Protein 1HY5 (pdb70)

Solvent-accessible surface area: 11226 Å² total

InterPro domains:
  IPR003537 Type III secretion system effector protein YopE-like [PR01372] (22-35)
  IPR003537 Type III secretion system effector protein YopE-like [PR01372] (41-58)
  IPR003537 Type III secretion system effector protein YopE-like [PR01372] (85-102)
  IPR003537 Type III secretion system effector protein YopE-like [PR01372] (127-144)
  IPR003537 Type III secretion system effector protein YopE-like [PR01372] (175-193)
  IPR003537 Type III secretion system effector protein YopE-like [PR01372] (200-217)
  IPR014773 Virulence factor YopE, GAP domain [PF03545] (127-195)
  IPR014773 Virulence factor YopE, GAP domain [cd00219] (102-218)
  IPR015110 YopE, N-terminal domain [PF09020] (1-126)
  IPR037168 Virulence factor YopE, GAP domain superfamily [G3DSA:1.20.120.260] (90-219)
  IPR037168 Virulence factor YopE, GAP domain superfamily [SSF47233] (101-219)

B-factor: mean 33.25, std 18.77, range [4.69, 157.91]

Sequence (231 aa):
TSFSDSIKQLAAETLPKYQQLNSLDAELQKNHDQFATGSGPLRGSITQCQGLQFCGGELQAEASAILNTPVCGIPFSQWGTIGGAASAYVASGVDLTQAANEIKGLAQQQKLLSLTSFSDSIKQLAAETLPKYQQLNSLDAELQKNHDQFATGSGPLRGSITQCQGLQFCGGELQAEASAILNTPVCGIPFSQWGTIGGAASAYVASGVDLTQAANEIKGLAQQQKLLSLH

Structure (mmCIF, N/CA/C/O backbone):
data_1HY5
#
_entry.id   1HY5
#
_cell.length_a   62.692
_cell.length_b   71.978
_cell.length_c   62.684
_cell.angle_alpha   90.00
_cell.angle_beta   113.06
_cell.angle_gamma   90.00
#
_symmetry.space_group_name_H-M   'C 1 2 1'
#
loop_
_entity.id
_entity.type
_entity.pdbx_description
1 polymer 'YERSINIA PESTIS VIRULENCE PROTEIN YOPE'
2 water water
#
loop_
_atom_site.group_PDB
_atom_site.id
_atom_site.type_symbol
_atom_site.label_atom_id
_atom_site.label_alt_id
_atom_site.label_comp_id
_atom_site.label_asym_id
_atom_site.label_entity_id
_atom_site.label_seq_id
_atom_site.pdbx_PDB_ins_code
_atom_site.Cartn_x
_atom_site.Cartn_y
_atom_site.Cartn_z
_atom_site.occupancy
_atom_site.B_iso_or_equiv
_atom_site.auth_seq_id
_atom_site.auth_comp_id
_atom_site.auth_asym_id
_atom_site.auth_atom_id
_atom_site.pdbx_PDB_model_num
ATOM 1 N N . THR A 1 11 ? 8.205 -13.498 40.738 1.00 55.95 1100 THR A N 1
ATOM 2 C CA . THR A 1 11 ? 8.848 -13.493 39.425 1.00 69.04 1100 THR A CA 1
ATOM 3 C C . THR A 1 11 ? 9.021 -14.901 38.857 1.00 70.60 1100 THR A C 1
ATOM 4 O O . THR A 1 11 ? 9.065 -15.886 39.602 1.00 84.70 1100 THR A O 1
ATOM 8 N N . SER A 1 12 ? 9.090 -14.948 37.547 1.00 58.04 1101 SER A N 1
ATOM 9 C CA . SER A 1 12 ? 9.556 -15.894 36.584 1.00 41.09 1101 SER A CA 1
ATOM 10 C C . SER A 1 12 ? 10.659 -15.299 35.703 1.00 47.69 1101 SER A C 1
ATOM 11 O O . SER A 1 12 ? 10.709 -14.083 35.488 1.00 51.75 1101 SER A O 1
ATOM 14 N N . PHE A 1 13 ? 11.546 -16.124 35.162 1.00 45.00 1102 PHE A N 1
ATOM 15 C CA . PHE A 1 13 ? 12.578 -15.553 34.287 1.00 43.23 1102 PHE A CA 1
ATOM 16 C C . PHE A 1 13 ? 11.838 -14.961 33.082 1.00 39.80 1102 PHE A C 1
ATOM 17 O O . PHE A 1 13 ? 12.028 -13.783 32.771 1.00 37.23 1102 PHE A O 1
ATOM 25 N N . SER A 1 14 ? 11.016 -15.802 32.481 1.00 34.48 1103 SER A N 1
ATOM 26 C CA . SER A 1 14 ? 10.122 -15.482 31.389 1.00 31.52 1103 SER A CA 1
ATOM 27 C C . SER A 1 14 ? 9.415 -14.152 31.577 1.00 28.99 1103 SER A C 1
ATOM 28 O O . SER A 1 14 ? 9.350 -13.312 30.686 1.00 35.51 1103 SER A O 1
ATOM 31 N N . ASP A 1 15 ? 8.855 -13.913 32.754 1.00 31.83 1104 ASP A N 1
ATOM 32 C CA . ASP A 1 15 ? 8.125 -12.655 32.928 1.00 39.94 1104 ASP A CA 1
ATOM 33 C C . ASP A 1 15 ? 9.088 -11.497 33.098 1.00 38.69 1104 ASP A C 1
ATOM 34 O O . ASP A 1 15 ? 8.817 -10.373 32.685 1.00 67.97 1104 ASP A O 1
ATOM 39 N N . SER A 1 16 ? 10.223 -11.795 33.730 1.00 34.36 1105 SER A N 1
ATOM 40 C CA . SER A 1 16 ? 11.171 -10.700 33.938 1.00 33.52 1105 SER A CA 1
ATOM 41 C C . SER A 1 16 ? 11.604 -10.135 32.591 1.00 19.69 1105 SER A C 1
ATOM 42 O O . SER A 1 16 ? 11.724 -8.926 32.435 1.00 23.80 1105 SER A O 1
ATOM 45 N N . ILE A 1 17 ? 11.839 -11.002 31.618 1.00 22.12 1106 ILE A N 1
ATOM 46 C CA . ILE A 1 17 ? 12.302 -10.595 30.302 1.00 13.81 1106 ILE A CA 1
ATOM 47 C C . ILE A 1 17 ? 11.252 -9.684 29.665 1.00 31.11 1106 ILE A C 1
ATOM 48 O O . ILE A 1 17 ? 11.441 -8.533 29.285 1.00 27.53 1106 ILE A O 1
ATOM 53 N N . LYS A 1 18 ? 10.071 -10.288 29.566 1.00 25.26 1107 LYS A N 1
ATOM 54 C CA . LYS A 1 18 ? 8.888 -9.606 29.097 1.00 24.52 1107 LYS A CA 1
ATOM 55 C C . LYS A 1 18 ? 8.709 -8.275 29.820 1.00 32.06 1107 LYS A C 1
ATOM 56 O O . LYS A 1 18 ? 8.559 -7.209 29.211 1.00 27.53 1107 LYS A O 1
ATOM 62 N N . GLN A 1 19 ? 8.720 -8.366 31.144 1.00 24.01 1108 GLN A N 1
ATOM 63 C CA . GLN A 1 19 ? 8.477 -7.159 31.939 1.00 33.77 1108 GLN A CA 1
ATOM 64 C C . GLN A 1 19 ? 9.466 -6.069 31.597 1.00 22.12 1108 GLN A C 1
ATOM 65 O O . GLN A 1 19 ? 9.196 -4.868 31.576 1.00 19.93 1108 GLN A O 1
ATOM 71 N N . LEU A 1 20 ? 10.705 -6.509 31.321 1.00 15.05 1109 LEU A N 1
ATOM 72 C CA . LEU A 1 20 ? 11.693 -5.431 31.121 1.00 22.32 1109 LEU A CA 1
ATOM 73 C C . LEU A 1 20 ? 11.602 -4.874 29.705 1.00 31.12 1109 LEU A C 1
ATOM 74 O O . LEU A 1 20 ? 11.919 -3.709 29.428 1.00 19.47 1109 LEU A O 1
ATOM 79 N N . ALA A 1 21 ? 11.155 -5.682 28.732 1.00 11.38 1110 ALA A N 1
ATOM 80 C CA . ALA A 1 21 ? 10.953 -5.129 27.391 1.00 16.61 1110 ALA A CA 1
ATOM 81 C C . ALA A 1 21 ? 9.810 -4.131 27.375 1.00 13.95 1110 ALA A C 1
ATOM 82 O O . ALA A 1 21 ? 9.747 -3.098 26.722 1.00 22.38 1110 ALA A O 1
ATOM 84 N N . ALA A 1 22 ? 8.796 -4.458 28.175 1.00 13.28 1111 ALA A N 1
ATOM 85 C CA . ALA A 1 22 ? 7.663 -3.557 28.299 1.00 19.23 1111 ALA A CA 1
ATOM 86 C C . ALA A 1 22 ? 8.033 -2.252 28.968 1.00 21.04 1111 ALA A C 1
ATOM 87 O O . ALA A 1 22 ? 7.475 -1.187 28.678 1.00 31.46 1111 ALA A O 1
ATOM 89 N N . GLU A 1 23 ? 8.994 -2.267 29.899 1.00 24.65 1112 GLU A N 1
ATOM 90 C CA . GLU A 1 23 ? 9.356 -0.939 30.418 1.00 26.56 1112 GLU A CA 1
ATOM 91 C C . GLU A 1 23 ? 10.384 -0.226 29.549 1.00 32.08 1112 GLU A C 1
ATOM 92 O O . GLU A 1 23 ? 10.589 0.975 29.776 1.00 43.53 1112 GLU A O 1
ATOM 98 N N . THR A 1 24 ? 11.048 -0.884 28.596 1.00 26.66 1113 THR A N 1
ATOM 99 C CA . THR A 1 24 ? 12.098 -0.199 27.849 1.00 28.48 1113 THR A CA 1
ATOM 100 C C . THR A 1 24 ? 11.700 0.066 26.405 1.00 24.79 1113 THR A C 1
ATOM 101 O O . THR A 1 24 ? 12.088 1.067 25.808 1.00 24.12 1113 THR A O 1
ATOM 105 N N . LEU A 1 25 ? 10.935 -0.868 25.839 1.00 19.42 1114 LEU A N 1
ATOM 106 C CA . LEU A 1 25 ? 10.612 -0.652 24.425 1.00 26.42 1114 LEU A CA 1
ATOM 107 C C . LEU A 1 25 ? 9.835 0.639 24.189 1.00 30.77 1114 LEU A C 1
ATOM 108 O O . LEU A 1 25 ? 10.234 1.305 23.211 1.00 17.27 1114 LEU A O 1
ATOM 113 N N . PRO A 1 26 ? 8.826 1.049 24.955 1.00 29.20 1115 PRO A N 1
ATOM 114 C CA . PRO A 1 26 ? 8.121 2.301 24.644 1.00 18.91 1115 PRO A CA 1
ATOM 115 C C . PRO A 1 26 ? 9.065 3.486 24.504 1.00 22.99 1115 PRO A C 1
ATOM 116 O O . PRO A 1 26 ? 8.890 4.381 23.675 1.00 27.07 1115 PRO A O 1
ATOM 120 N N . LYS A 1 27 ? 10.116 3.510 25.325 1.00 30.02 1116 LYS A N 1
ATOM 121 C CA . LYS A 1 27 ? 11.053 4.637 25.277 1.00 30.01 1116 LYS A CA 1
ATOM 122 C C . LYS A 1 27 ? 11.879 4.635 24.002 1.00 26.06 1116 LYS A C 1
ATOM 123 O O . LYS A 1 27 ? 12.059 5.661 23.344 1.00 22.41 1116 LYS A O 1
ATOM 129 N N . TYR A 1 28 ? 12.408 3.472 23.606 1.00 28.39 1117 TYR A N 1
ATOM 130 C CA . TYR A 1 28 ? 13.154 3.438 22.342 1.00 34.15 1117 TYR A CA 1
ATOM 131 C C . TYR A 1 28 ? 12.266 3.829 21.165 1.00 28.70 1117 TYR A C 1
ATOM 132 O O . TYR A 1 28 ? 12.619 4.559 20.250 1.00 29.05 1117 TYR A O 1
ATOM 149 N N . GLN A 1 30 ? 9.473 5.679 21.051 1.00 24.47 1119 GLN A N 1
ATOM 150 C CA . GLN A 1 30 ? 9.258 7.125 20.935 1.00 36.70 1119 GLN A CA 1
ATOM 151 C C . G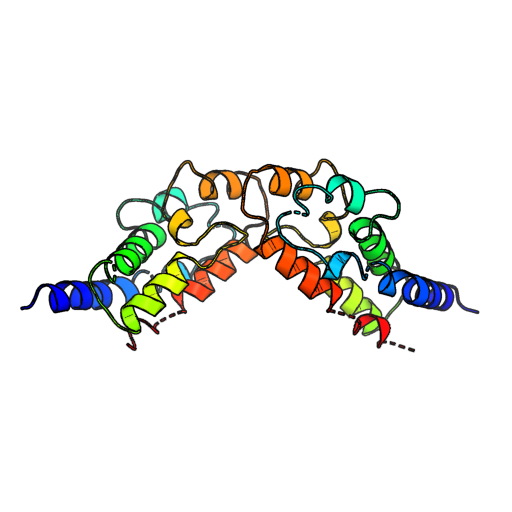LN A 1 30 ? 10.506 7.786 20.365 1.00 39.60 1119 GLN A C 1
ATOM 152 O O . GLN A 1 30 ? 10.433 8.676 19.519 1.00 46.98 1119 GLN A O 1
ATOM 158 N N . GLN A 1 31 ? 11.669 7.285 20.803 1.00 31.56 1120 GLN A N 1
ATOM 159 C CA . GLN A 1 31 ? 12.883 7.913 20.288 1.00 32.28 1120 GLN A CA 1
ATOM 160 C C . GLN A 1 31 ? 13.066 7.692 18.794 1.00 39.90 1120 GLN A C 1
ATOM 161 O O . GLN A 1 31 ? 13.315 8.619 18.016 1.00 41.06 1120 GLN A O 1
ATOM 167 N N . LEU A 1 32 ? 12.965 6.423 18.393 1.00 35.19 1121 LEU A N 1
ATOM 168 C CA . LEU A 1 32 ? 13.174 6.107 16.978 1.00 26.02 1121 LEU A CA 1
ATOM 169 C C . LEU A 1 32 ? 12.205 6.893 16.114 1.00 31.94 1121 LEU A C 1
ATOM 170 O O . LEU A 1 32 ? 12.548 7.408 15.056 1.00 31.23 1121 LEU A O 1
ATOM 175 N N . ASN A 1 33 ? 10.984 7.015 16.623 1.00 33.98 1122 ASN A N 1
ATOM 176 C CA . ASN A 1 33 ? 9.909 7.741 15.988 1.00 30.45 1122 ASN A CA 1
ATOM 177 C C . ASN A 1 33 ? 10.233 9.211 15.765 1.00 38.38 1122 ASN A C 1
ATOM 178 O O . ASN A 1 33 ? 9.484 9.907 15.079 1.00 44.46 1122 ASN A O 1
ATOM 183 N N . SER A 1 34 ? 11.327 9.742 16.302 1.00 30.73 1123 SER A N 1
ATOM 184 C CA . SER A 1 34 ? 11.728 11.091 15.923 1.00 36.08 1123 SER A CA 1
ATOM 185 C C . SER A 1 34 ? 12.689 11.072 14.740 1.00 39.17 1123 SER A C 1
ATOM 186 O O . SER A 1 34 ? 13.029 12.108 14.165 1.00 36.04 1123 SER A O 1
ATOM 189 N N . LEU A 1 35 ? 13.151 9.876 14.384 1.00 25.06 1124 LEU A N 1
ATOM 190 C CA . LEU A 1 35 ? 14.231 9.727 13.429 1.00 26.81 1124 LEU A CA 1
ATOM 191 C C . LEU A 1 35 ? 14.070 10.436 12.102 1.00 31.20 1124 LEU A C 1
ATOM 192 O O . LEU A 1 35 ? 12.995 10.446 11.513 1.00 40.67 1124 LEU A O 1
ATOM 197 N N . ASP A 1 36 ? 15.142 11.024 11.560 1.00 31.09 1125 ASP A N 1
ATOM 198 C CA . ASP A 1 36 ? 15.084 11.407 10.149 1.00 24.13 1125 ASP A CA 1
ATOM 199 C C . ASP A 1 36 ? 16.475 11.160 9.556 1.00 31.63 1125 ASP A C 1
ATOM 200 O O . ASP A 1 36 ? 17.370 10.834 10.334 1.00 34.19 1125 ASP A O 1
ATOM 205 N N . ALA A 1 37 ? 16.543 11.346 8.250 1.00 31.82 1126 ALA A N 1
ATOM 206 C CA . ALA A 1 37 ? 17.753 11.156 7.463 1.00 30.36 1126 ALA A CA 1
ATOM 207 C C . ALA A 1 37 ? 18.980 11.755 8.135 1.00 38.22 1126 ALA A C 1
ATOM 208 O O . ALA A 1 37 ? 20.041 11.142 8.279 1.00 45.15 1126 ALA A O 1
ATOM 210 N N . GLU A 1 38 ? 18.816 13.005 8.571 1.00 38.70 1127 GLU A N 1
ATOM 211 C CA . GLU A 1 38 ? 19.932 13.717 9.189 1.00 41.14 1127 GLU A CA 1
ATOM 212 C C . GLU A 1 38 ? 20.228 13.133 10.571 1.00 44.68 1127 GLU A C 1
ATOM 213 O O . GLU A 1 38 ? 21.413 12.887 10.844 1.00 38.86 1127 GLU A O 1
ATOM 227 N N . LEU A 1 40 ? 19.778 10.202 11.527 1.00 29.65 1129 LEU A N 1
ATOM 228 C CA . LEU A 1 40 ? 20.417 8.910 11.341 1.00 30.19 1129 LEU A CA 1
ATOM 229 C C . LEU A 1 40 ? 21.914 9.092 11.098 1.00 42.16 1129 LEU A C 1
ATOM 230 O O . LEU A 1 40 ? 22.727 8.401 11.705 1.00 44.23 1129 LEU A O 1
ATOM 235 N N . GLN A 1 41 ? 22.208 10.021 10.188 1.00 51.29 1130 GLN A N 1
ATOM 236 C CA . GLN A 1 41 ? 23.599 10.166 9.755 1.00 57.64 1130 GLN A CA 1
ATOM 237 C C . GLN A 1 41 ? 24.427 10.607 10.959 1.00 61.02 1130 GLN A C 1
ATOM 238 O O . GLN A 1 41 ? 25.600 10.267 11.086 1.00 63.36 1130 GLN A O 1
ATOM 244 N N . LYS A 1 42 ? 23.739 11.356 11.817 1.00 60.81 1131 LYS A N 1
ATOM 245 C CA . LYS A 1 42 ? 24.362 11.967 12.973 1.00 68.63 1131 LYS A CA 1
ATOM 246 C C . LYS A 1 42 ? 24.551 10.987 14.122 1.00 61.68 1131 LYS A C 1
ATOM 247 O O . LYS A 1 42 ? 25.693 10.769 14.529 1.00 61.92 1131 LYS A O 1
ATOM 253 N N . ASN A 1 43 ? 23.455 10.440 14.630 1.00 48.91 1132 ASN A N 1
ATOM 254 C CA . ASN A 1 43 ? 23.473 9.745 15.918 1.00 29.48 1132 ASN A CA 1
ATOM 255 C C . ASN A 1 43 ? 23.629 8.251 15.797 1.00 26.85 1132 ASN A C 1
ATOM 256 O O . ASN A 1 43 ? 23.334 7.485 16.714 1.00 48.05 1132 ASN A O 1
ATOM 261 N N . HIS A 1 44 ? 24.103 7.788 14.639 1.00 39.82 1133 HIS A N 1
ATOM 262 C CA . HIS A 1 44 ? 24.185 6.357 14.435 1.00 39.41 1133 HIS A CA 1
ATOM 263 C C . HIS A 1 44 ? 25.013 5.614 15.484 1.00 34.04 1133 HIS A C 1
ATOM 264 O O . HIS A 1 44 ? 24.522 4.617 16.013 1.00 30.49 1133 HIS A O 1
ATOM 271 N N . ASP A 1 45 ? 26.219 6.075 15.753 1.00 37.73 1134 ASP A N 1
ATOM 272 C CA . ASP A 1 45 ? 27.123 5.461 16.724 1.00 36.62 1134 ASP A CA 1
ATOM 273 C C . ASP A 1 45 ? 26.530 5.448 18.132 1.00 28.26 1134 ASP A C 1
ATOM 274 O O . ASP A 1 45 ? 26.526 4.451 18.843 1.00 36.86 1134 ASP A O 1
ATOM 279 N N . GLN A 1 46 ? 26.029 6.609 18.514 1.00 31.14 1135 GLN A N 1
ATOM 280 C CA . GLN A 1 46 ? 25.271 6.900 19.705 1.00 33.01 1135 GLN A CA 1
ATOM 281 C C . GLN A 1 46 ? 24.104 5.914 19.784 1.00 23.32 1135 GLN A C 1
ATOM 282 O O . GLN A 1 46 ? 23.950 5.239 20.790 1.00 31.51 1135 GLN A O 1
ATOM 288 N N . PHE A 1 47 ? 23.333 5.886 18.703 1.00 27.61 1136 PHE A N 1
ATOM 289 C CA . PHE A 1 47 ? 22.170 5.013 18.629 1.00 29.68 1136 PHE A CA 1
ATOM 290 C C . PHE A 1 47 ? 22.531 3.540 18.666 1.00 26.71 1136 PHE A C 1
ATOM 291 O O . PHE A 1 47 ? 21.797 2.719 19.221 1.00 27.15 1136 PHE A O 1
ATOM 299 N N . ALA A 1 48 ? 23.666 3.184 18.061 1.00 20.24 1137 ALA A N 1
ATOM 300 C CA . ALA A 1 48 ? 24.050 1.779 18.033 1.00 16.82 1137 ALA A CA 1
ATOM 301 C C . ALA A 1 48 ? 24.998 1.443 19.181 1.00 30.67 1137 ALA A C 1
ATOM 302 O O . ALA A 1 48 ? 25.807 0.532 19.025 1.00 38.71 1137 ALA A O 1
ATOM 304 N N . THR A 1 49 ? 24.885 2.152 20.289 1.00 34.30 1138 THR A N 1
ATOM 305 C CA . THR A 1 49 ? 25.797 2.137 21.410 1.00 37.09 1138 THR A CA 1
ATOM 306 C C . THR A 1 49 ? 25.103 2.091 22.764 1.00 33.47 1138 THR A C 1
ATOM 307 O O . THR A 1 49 ? 24.169 2.862 22.973 1.00 35.78 1138 THR A O 1
ATOM 311 N N . GLY A 1 50 ? 25.583 1.231 23.651 1.00 30.24 1139 GLY A N 1
ATOM 312 C CA . GLY A 1 50 ? 25.103 1.162 25.010 1.00 31.12 1139 GLY A CA 1
ATOM 313 C C . GLY A 1 50 ? 23.611 1.092 25.135 1.00 46.63 1139 GLY A C 1
ATOM 314 O O . GLY A 1 50 ? 22.931 0.092 24.884 1.00 38.07 1139 GLY A O 1
ATOM 315 N N . SER A 1 51 ? 22.943 2.187 25.549 1.00 51.18 1140 SER A N 1
ATOM 316 C CA . SER A 1 51 ? 21.491 1.919 25.547 1.00 46.87 1140 SER A CA 1
ATOM 317 C C . SER A 1 51 ? 20.760 2.828 24.579 1.00 47.88 1140 SER A C 1
ATOM 318 O O . SER A 1 51 ? 19.612 3.230 24.781 1.00 38.13 1140 SER A O 1
ATOM 321 N N . GLY A 1 52 ? 21.423 3.160 23.471 1.00 50.11 1141 GLY A N 1
ATOM 322 C CA . GLY A 1 52 ? 20.768 3.937 22.419 1.00 46.11 1141 GLY A CA 1
ATOM 323 C C . GLY A 1 52 ? 19.599 3.171 21.828 1.00 33.90 1141 GLY A C 1
ATOM 324 O O . GLY A 1 52 ? 19.515 1.947 21.872 1.00 36.42 1141 GLY A O 1
ATOM 325 N N . PRO A 1 53 ? 18.651 3.893 21.259 1.00 26.83 1142 PRO A N 1
ATOM 326 C CA . PRO A 1 53 ? 17.375 3.274 20.907 1.00 26.72 1142 PRO A CA 1
ATOM 327 C C . PRO A 1 53 ? 17.550 2.160 19.892 1.00 23.98 1142 PRO A C 1
ATOM 328 O O . PRO A 1 53 ? 16.766 1.221 19.789 1.00 33.16 1142 PRO A O 1
ATOM 332 N N . LEU A 1 54 ? 18.603 2.222 19.075 1.00 20.35 1143 LEU A N 1
ATOM 333 C CA . LEU A 1 54 ? 18.711 1.144 18.085 1.00 13.52 1143 LEU A CA 1
ATOM 334 C C . LEU A 1 54 ? 19.214 -0.123 18.768 1.00 21.01 1143 LEU A C 1
ATOM 335 O O . LEU A 1 54 ? 18.581 -1.171 18.669 1.00 25.42 1143 LEU A O 1
ATOM 340 N N . ARG A 1 55 ? 20.337 0.028 19.462 1.00 21.99 1144 ARG A N 1
ATOM 341 C CA . ARG A 1 55 ? 21.002 -1.034 20.207 1.00 24.83 1144 ARG A CA 1
ATOM 342 C C . ARG A 1 55 ? 20.110 -1.568 21.325 1.00 20.37 1144 ARG A C 1
ATOM 343 O O . ARG A 1 55 ? 19.956 -2.775 21.515 1.00 24.10 1144 ARG A O 1
ATOM 351 N N . GLY A 1 56 ? 19.510 -0.652 22.075 1.00 19.83 1145 GLY A N 1
ATOM 352 C CA . GLY A 1 56 ? 18.610 -1.042 23.145 1.00 23.47 1145 GLY A CA 1
ATOM 353 C C . GLY A 1 56 ? 17.420 -1.798 22.592 1.00 27.86 1145 GLY A C 1
ATOM 354 O O . GLY A 1 56 ? 17.067 -2.871 23.101 1.00 19.81 1145 GLY A O 1
ATOM 355 N N . SER A 1 57 ? 16.792 -1.244 21.546 1.00 21.27 1146 SER A N 1
ATOM 356 C CA . SER A 1 57 ? 15.593 -1.934 21.055 1.00 20.56 1146 SER A CA 1
ATOM 357 C C . SER A 1 57 ? 15.932 -3.273 20.411 1.00 22.88 1146 SER A C 1
ATOM 358 O O . SER A 1 57 ? 15.214 -4.281 20.539 1.00 19.08 1146 SER A O 1
ATOM 361 N N . ILE A 1 58 ? 17.046 -3.327 19.681 1.00 21.11 1147 ILE A N 1
ATOM 362 C CA . ILE A 1 58 ? 17.429 -4.604 19.049 1.00 22.34 1147 ILE A CA 1
ATOM 363 C C . ILE A 1 58 ? 17.760 -5.616 20.131 1.00 17.97 1147 ILE A C 1
ATOM 364 O O . ILE A 1 58 ? 17.364 -6.779 20.106 1.00 19.06 1147 ILE A O 1
ATOM 369 N N . THR A 1 59 ? 18.478 -5.128 21.133 1.00 21.34 1148 THR A N 1
ATOM 370 C CA . THR A 1 59 ? 18.785 -5.948 22.305 1.00 16.13 1148 THR A CA 1
ATOM 371 C C . THR A 1 59 ? 17.531 -6.473 22.968 1.00 23.35 1148 THR A C 1
ATOM 372 O O . THR A 1 59 ? 17.486 -7.642 23.359 1.00 24.32 1148 THR A O 1
ATOM 376 N N . GLN A 1 60 ? 16.515 -5.620 23.098 1.00 24.07 1149 GLN A N 1
ATOM 377 C CA . GLN A 1 60 ? 15.242 -6.093 23.663 1.00 22.71 1149 GLN A CA 1
ATOM 378 C C . GLN A 1 60 ? 14.576 -7.096 22.738 1.00 21.52 1149 GLN A C 1
ATOM 379 O O . GLN A 1 60 ? 14.082 -8.141 23.181 1.00 23.67 1149 GLN A O 1
ATOM 385 N N . CYS A 1 61 ? 14.529 -6.847 21.420 1.00 14.21 1150 CYS A N 1
ATOM 386 C CA . CYS A 1 61 ? 13.859 -7.856 20.597 1.00 13.85 1150 CYS A CA 1
ATOM 387 C C . CYS A 1 61 ? 14.588 -9.183 20.569 1.00 16.93 1150 CYS A C 1
ATOM 388 O O . CYS A 1 61 ? 13.978 -10.250 20.503 1.00 19.00 1150 CYS A O 1
ATOM 391 N N . GLN A 1 62 ? 15.913 -9.161 20.611 1.00 21.27 1151 GLN A N 1
ATOM 392 C CA . GLN A 1 62 ? 16.678 -10.402 20.629 1.00 15.86 1151 GLN A CA 1
ATOM 393 C C . GLN A 1 62 ? 16.357 -11.293 21.828 1.00 25.33 1151 GLN A C 1
ATOM 394 O O . GLN A 1 62 ? 16.249 -12.505 21.617 1.00 25.36 1151 GLN A O 1
ATOM 400 N N . GLY A 1 63 ? 16.196 -10.733 23.019 1.00 16.29 1152 GLY A N 1
ATOM 401 C 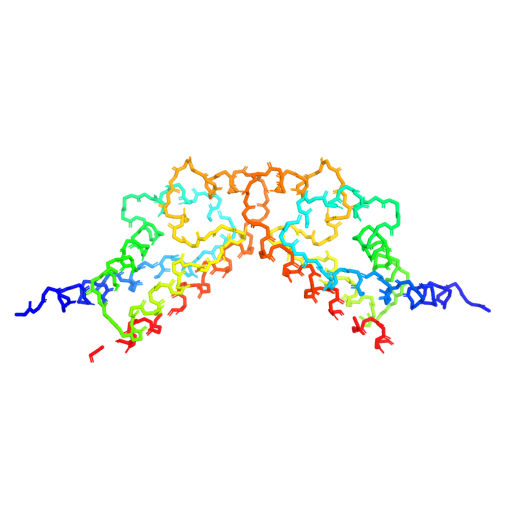CA . GLY A 1 63 ? 15.813 -11.389 24.258 1.00 12.93 1152 GLY A CA 1
ATOM 402 C C . GLY A 1 63 ? 14.495 -12.130 24.135 1.00 21.39 1152 GLY A C 1
ATOM 403 O O . GLY A 1 63 ? 14.382 -13.317 24.454 1.00 26.58 1152 GLY A O 1
ATOM 404 N N . LEU A 1 64 ? 13.498 -11.408 23.624 1.00 15.80 1153 LEU A N 1
ATOM 405 C CA . LEU A 1 64 ? 12.212 -12.040 23.339 1.00 21.76 1153 LEU A CA 1
ATOM 406 C C . LEU A 1 64 ? 12.375 -13.144 22.299 1.00 20.83 1153 LEU A C 1
ATOM 407 O O . LEU A 1 64 ? 11.738 -14.186 22.369 1.00 16.91 1153 LEU A O 1
ATOM 420 N N . GLN A 1 66 ? 15.126 -14.922 21.845 1.00 25.51 1155 GLN A N 1
ATOM 421 C CA . GLN A 1 66 ? 15.844 -16.020 22.483 1.00 22.45 1155 GLN A CA 1
ATOM 422 C C . GLN A 1 66 ? 14.998 -16.726 23.522 1.00 21.19 1155 GLN A C 1
ATOM 423 O O . GLN A 1 66 ? 15.019 -17.952 23.582 1.00 32.19 1155 GLN A O 1
ATOM 429 N N . PHE A 1 67 ? 14.259 -15.987 24.353 1.00 20.91 1156 PHE A N 1
ATOM 430 C CA . PHE A 1 67 ? 13.701 -16.627 25.544 1.00 19.07 1156 PHE A CA 1
ATOM 431 C C . PHE A 1 67 ? 12.205 -16.818 25.597 1.00 31.31 1156 PHE A C 1
ATOM 432 O O . PHE A 1 67 ? 11.732 -17.575 26.461 1.00 33.70 1156 PHE A O 1
ATOM 440 N N . CYS A 1 68 ? 11.423 -16.196 24.719 1.00 31.16 1157 CYS A N 1
ATOM 441 C CA . CYS A 1 68 ? 9.972 -16.431 24.749 1.00 24.42 1157 CYS A CA 1
ATOM 442 C C . CYS A 1 68 ? 9.571 -17.371 23.626 1.00 23.18 1157 CYS A C 1
ATOM 443 O O . CYS A 1 68 ? 10.385 -17.808 22.813 1.00 24.44 1157 CYS A O 1
ATOM 446 N N . GLY A 1 69 ? 8.301 -17.736 23.573 1.00 20.68 1158 GLY A N 1
ATOM 447 C CA . GLY A 1 69 ? 7.871 -18.679 22.540 1.00 26.82 1158 GLY A CA 1
ATOM 448 C C . GLY A 1 69 ? 6.684 -18.082 21.785 1.00 35.32 1158 GLY A C 1
ATOM 449 O O . GLY A 1 69 ? 6.369 -16.905 21.981 1.00 45.17 1158 GLY A O 1
ATOM 450 N N . GLY A 1 70 ? 6.033 -18.849 20.923 1.00 31.92 1159 GLY A N 1
ATOM 451 C CA . GLY A 1 70 ? 4.806 -18.463 20.260 1.00 31.42 1159 GLY A CA 1
ATOM 452 C C . GLY A 1 70 ? 4.892 -17.244 19.384 1.00 25.20 1159 GLY A C 1
ATOM 453 O O . GLY A 1 70 ? 5.942 -16.929 18.819 1.00 22.68 1159 GLY A O 1
ATOM 454 N N . GLU A 1 71 ? 3.776 -16.520 19.246 1.00 22.89 1160 GLU A N 1
ATOM 455 C CA . GLU A 1 71 ? 3.839 -15.442 18.247 1.00 29.65 1160 GLU A CA 1
ATOM 456 C C . GLU A 1 71 ? 4.741 -14.307 18.711 1.00 23.95 1160 GLU A C 1
ATOM 457 O O . GLU A 1 71 ? 5.316 -13.582 17.894 1.00 21.72 1160 GLU A O 1
ATOM 463 N N . LEU A 1 72 ? 4.905 -14.129 20.015 1.00 16.32 1161 LEU A N 1
ATOM 464 C CA . LEU A 1 72 ? 5.764 -13.043 20.506 1.00 19.24 1161 LEU A CA 1
ATOM 465 C C . LEU A 1 72 ? 7.190 -13.287 20.019 1.00 24.97 1161 LEU A C 1
ATOM 466 O O . LEU A 1 72 ? 7.874 -12.339 19.637 1.00 28.80 1161 LEU A O 1
ATOM 471 N N . GLN A 1 73 ? 7.602 -14.558 20.036 1.00 20.12 1162 GLN A N 1
ATOM 472 C CA . GLN A 1 73 ? 8.909 -14.931 19.512 1.00 15.67 1162 GLN A CA 1
ATOM 473 C C . GLN A 1 73 ? 8.963 -14.771 17.994 1.00 19.44 1162 GLN A C 1
ATOM 474 O O . GLN A 1 73 ? 9.931 -14.318 17.375 1.00 26.71 1162 GLN A O 1
ATOM 480 N N . ALA A 1 74 ? 7.872 -15.151 17.328 1.00 19.22 1163 ALA A N 1
ATOM 481 C CA . ALA A 1 74 ? 7.834 -15.041 15.873 1.00 26.91 1163 ALA A CA 1
ATOM 482 C C . ALA A 1 74 ? 7.900 -13.589 15.416 1.00 27.57 1163 ALA A C 1
ATOM 483 O O . ALA A 1 74 ? 8.489 -13.258 14.386 1.00 22.93 1163 ALA A O 1
ATOM 485 N N . GLU A 1 75 ? 7.271 -12.717 16.194 1.00 23.75 1164 GLU A N 1
ATOM 486 C CA . GLU A 1 75 ? 7.199 -11.302 15.852 1.00 26.61 1164 GLU A CA 1
ATOM 487 C C . GLU A 1 75 ? 8.490 -10.555 16.170 1.00 25.01 1164 GLU A C 1
ATOM 488 O O . GLU A 1 75 ? 8.944 -9.708 15.401 1.00 18.68 1164 GLU A O 1
ATOM 494 N N . ALA A 1 76 ? 9.130 -10.847 17.298 1.00 15.04 1165 ALA A N 1
ATOM 495 C CA . ALA A 1 76 ? 10.459 -10.304 17.563 1.00 12.62 1165 ALA A CA 1
ATOM 496 C C . ALA A 1 76 ? 11.398 -10.593 16.397 1.00 16.20 1165 ALA A C 1
ATOM 497 O O . ALA A 1 76 ? 12.146 -9.757 15.904 1.00 29.20 1165 ALA A O 1
ATOM 499 N N . SER A 1 77 ? 11.329 -11.835 15.941 1.00 22.63 1166 SER A N 1
ATOM 500 C CA . SER A 1 77 ? 12.075 -12.404 14.841 1.00 24.25 1166 SER A CA 1
ATOM 501 C C . SER A 1 77 ? 11.875 -11.703 13.507 1.00 30.14 1166 SER A C 1
ATOM 502 O O . SER A 1 77 ? 12.845 -11.291 12.867 1.00 18.50 1166 SER A O 1
ATOM 505 N N . ALA A 1 78 ? 10.633 -11.566 13.072 1.00 18.90 1167 ALA A N 1
ATOM 506 C CA . ALA A 1 78 ? 10.261 -10.895 11.842 1.00 17.63 1167 ALA A CA 1
ATOM 507 C C . ALA A 1 78 ? 10.850 -9.490 11.836 1.00 27.67 1167 ALA A C 1
ATOM 508 O O . ALA A 1 78 ? 11.362 -8.927 10.880 1.00 29.77 1167 ALA A O 1
ATOM 510 N N . ILE A 1 79 ? 10.753 -8.912 13.041 1.00 24.30 1168 ILE A N 1
ATOM 511 C CA . ILE A 1 79 ? 11.264 -7.546 13.171 1.00 21.27 1168 ILE A CA 1
ATOM 512 C C . ILE A 1 79 ? 12.776 -7.497 13.007 1.00 24.06 1168 ILE A C 1
ATOM 513 O O . ILE A 1 79 ? 13.285 -6.767 12.144 1.00 19.17 1168 ILE A O 1
ATOM 518 N N . LEU A 1 80 ? 13.545 -8.260 13.774 1.00 21.01 1169 LEU A N 1
ATOM 519 C CA . LEU A 1 80 ? 14.992 -8.317 13.642 1.00 19.51 1169 LEU A CA 1
ATOM 520 C C . LEU A 1 80 ? 15.501 -8.659 12.247 1.00 11.64 1169 LEU A C 1
ATOM 521 O O . LEU A 1 80 ? 16.555 -8.169 11.863 1.00 18.10 1169 LEU A O 1
ATOM 526 N N . ASN A 1 81 ? 14.825 -9.471 11.466 1.00 17.38 1170 ASN A N 1
ATOM 527 C CA . ASN A 1 81 ? 15.203 -9.902 10.140 1.00 22.77 1170 ASN A CA 1
ATOM 528 C C . ASN A 1 81 ? 14.675 -9.008 9.032 1.00 18.69 1170 ASN A C 1
ATOM 529 O O . ASN A 1 81 ? 15.075 -9.126 7.876 1.00 27.76 1170 ASN A O 1
ATOM 534 N N . THR A 1 82 ? 13.753 -8.096 9.311 1.00 14.33 1171 THR A N 1
ATOM 535 C CA . THR A 1 82 ? 13.366 -7.168 8.261 1.00 11.40 1171 THR A CA 1
ATOM 536 C C . THR A 1 82 ? 14.564 -6.362 7.785 1.00 20.29 1171 THR A C 1
ATOM 537 O O . THR A 1 82 ? 15.208 -5.718 8.631 1.00 23.31 1171 THR A O 1
ATOM 541 N N . PRO A 1 83 ? 14.846 -6.398 6.495 1.00 14.53 1172 PRO A N 1
ATOM 542 C CA . PRO A 1 83 ? 15.925 -5.551 5.973 1.00 21.24 1172 PRO A CA 1
ATOM 543 C C . PRO A 1 83 ? 15.412 -4.108 5.981 1.00 17.55 1172 PRO A C 1
ATOM 544 O O . PRO A 1 83 ? 14.219 -3.889 5.825 1.00 24.06 1172 PRO A O 1
ATOM 548 N N . VAL A 1 84 ? 16.370 -3.255 6.193 1.00 16.71 1173 VAL A N 1
ATOM 549 C CA . VAL A 1 84 ? 16.358 -1.817 6.161 1.00 16.13 1173 VAL A CA 1
ATOM 550 C C . VAL A 1 84 ? 17.343 -1.383 5.085 1.00 17.62 1173 VAL A C 1
ATOM 551 O O . VAL A 1 84 ? 18.556 -1.371 5.295 1.00 17.16 1173 VAL A O 1
ATOM 555 N N . CYS A 1 85 ? 16.819 -1.076 3.906 1.00 11.51 1174 CYS A N 1
ATOM 556 C CA . CYS A 1 85 ? 17.690 -0.887 2.754 1.00 18.41 1174 CYS A CA 1
ATOM 557 C C . CYS A 1 85 ? 18.658 -2.033 2.480 1.00 22.72 1174 CYS A C 1
ATOM 558 O O . CYS A 1 85 ? 19.795 -1.715 2.084 1.00 24.13 1174 CYS A O 1
ATOM 561 N N . GLY A 1 86 ? 18.226 -3.281 2.662 1.00 12.52 1175 GLY A N 1
ATOM 562 C CA . GLY A 1 86 ? 19.036 -4.442 2.323 1.00 13.81 1175 GLY A CA 1
ATOM 563 C C . GLY A 1 86 ? 19.783 -5.107 3.457 1.00 21.00 1175 GLY A C 1
ATOM 564 O O . GLY A 1 86 ? 20.187 -6.273 3.406 1.00 23.66 1175 GLY A O 1
ATOM 565 N N . ILE A 1 87 ? 19.976 -4.380 4.536 1.00 32.08 1176 ILE A N 1
ATOM 566 C CA . ILE A 1 87 ? 20.624 -4.761 5.778 1.00 27.81 1176 ILE A CA 1
ATOM 567 C C . ILE A 1 87 ? 19.605 -5.040 6.870 1.00 21.08 1176 ILE A C 1
ATOM 568 O O . ILE A 1 87 ? 18.807 -4.167 7.220 1.00 21.50 1176 ILE A O 1
ATOM 573 N N . PRO A 1 88 ? 19.610 -6.240 7.408 1.00 20.11 1177 PRO A N 1
ATOM 574 C CA . PRO A 1 88 ? 18.642 -6.616 8.448 1.00 19.65 1177 PRO A CA 1
ATOM 575 C C . PRO A 1 88 ? 18.736 -5.617 9.600 1.00 22.03 1177 PRO A C 1
ATOM 576 O O . PRO A 1 88 ? 19.803 -5.128 9.966 1.00 23.52 1177 PRO A O 1
ATOM 580 N N . PHE A 1 89 ? 17.567 -5.295 10.118 1.00 16.30 1178 PHE A N 1
ATOM 581 C CA . PHE A 1 89 ? 17.441 -4.333 11.196 1.00 23.22 1178 PHE A CA 1
ATOM 582 C C . PHE A 1 89 ? 18.347 -4.676 12.373 1.00 24.89 1178 PHE A C 1
ATOM 583 O O . PHE A 1 89 ? 18.937 -3.806 13.023 1.00 28.64 1178 PHE A O 1
ATOM 591 N N . SER A 1 90 ? 18.472 -5.971 12.664 1.00 16.58 1179 SER A N 1
ATOM 592 C CA . SER A 1 90 ? 19.388 -6.432 13.700 1.00 25.68 1179 SER A CA 1
ATOM 593 C C . SER A 1 90 ? 20.807 -5.938 13.469 1.00 25.69 1179 SER A C 1
ATOM 594 O O . SER A 1 90 ? 21.587 -5.810 14.414 1.00 40.70 1179 SER A O 1
ATOM 597 N N . GLN A 1 91 ? 21.205 -5.644 12.225 1.00 21.91 1180 GLN A N 1
ATOM 598 C CA . GLN A 1 91 ? 22.584 -5.147 12.087 1.00 22.01 1180 GLN A CA 1
ATOM 599 C C . GLN A 1 91 ? 22.683 -3.660 12.340 1.00 24.86 1180 GLN A C 1
ATOM 600 O O . GLN A 1 91 ? 23.749 -3.051 12.443 1.00 40.05 1180 GLN A O 1
ATOM 606 N N . TRP A 1 92 ? 21.535 -2.993 12.473 1.00 25.99 1181 TRP A N 1
ATOM 607 C CA . TRP A 1 92 ? 21.614 -1.533 12.588 1.00 16.95 1181 TRP A CA 1
ATOM 608 C C . TRP A 1 92 ? 22.047 -1.141 13.980 1.00 23.11 1181 TRP A C 1
ATOM 609 O O . TRP A 1 92 ? 22.267 0.035 14.287 1.00 41.74 1181 TRP A O 1
ATOM 620 N N . GLY A 1 93 ? 22.165 -2.136 14.867 1.00 25.85 1182 GLY A N 1
ATOM 621 C CA . GLY A 1 93 ? 22.489 -1.788 16.255 1.00 26.25 1182 GLY A CA 1
ATOM 622 C C . GLY A 1 93 ? 23.979 -1.990 16.483 1.00 33.25 1182 GLY A C 1
ATOM 623 O O . GLY A 1 93 ? 24.482 -2.040 17.604 1.00 39.68 1182 GLY A O 1
ATOM 624 N N . THR A 1 94 ? 24.692 -2.123 15.373 1.00 23.22 1183 THR A N 1
ATOM 625 C CA . THR A 1 94 ? 26.124 -2.389 15.423 1.00 17.65 1183 THR A CA 1
ATOM 626 C C . THR A 1 94 ? 26.927 -1.359 14.649 1.00 30.21 1183 THR A C 1
ATOM 627 O O . THR A 1 94 ? 26.483 -0.825 13.633 1.00 25.47 1183 THR A O 1
ATOM 631 N N . ILE A 1 95 ? 28.129 -1.070 15.147 1.00 42.89 1184 ILE A N 1
ATOM 632 C CA . ILE A 1 95 ? 29.029 -0.126 14.496 1.00 40.48 1184 ILE A CA 1
ATOM 633 C C . ILE A 1 95 ? 30.199 -0.851 13.834 1.00 39.63 1184 ILE A C 1
ATOM 634 O O . ILE A 1 95 ? 30.718 -1.873 14.273 1.00 31.84 1184 ILE A O 1
ATOM 639 N N . GLY A 1 96 ? 30.617 -0.271 12.708 1.00 37.94 1185 GLY A N 1
ATOM 640 C CA . GLY A 1 96 ? 31.769 -0.764 11.994 1.00 31.24 1185 GLY A CA 1
ATOM 641 C C . GLY A 1 96 ? 31.423 -1.913 11.073 1.00 29.66 1185 GLY A C 1
ATOM 642 O O . GLY A 1 96 ? 32.342 -2.625 10.673 1.00 53.53 1185 GLY A O 1
ATOM 643 N N . GLY A 1 97 ? 30.151 -2.085 10.749 1.00 22.51 1186 GLY A N 1
ATOM 644 C CA . GLY A 1 97 ? 29.726 -3.082 9.791 1.00 19.28 1186 GLY A CA 1
ATOM 645 C C . GLY A 1 97 ? 29.004 -2.480 8.594 1.00 28.54 1186 GLY A C 1
ATOM 646 O O . GLY A 1 97 ? 29.162 -1.306 8.241 1.00 33.37 1186 GLY A O 1
ATOM 647 N N . ALA A 1 98 ? 28.188 -3.321 7.965 1.00 29.95 1187 ALA A N 1
ATOM 648 C CA . ALA A 1 98 ? 27.374 -2.971 6.814 1.00 23.16 1187 ALA A CA 1
ATOM 649 C C . ALA A 1 98 ? 26.564 -1.705 7.047 1.00 25.26 1187 ALA A C 1
ATOM 650 O O . ALA A 1 98 ? 26.476 -0.845 6.163 1.00 31.18 1187 ALA A O 1
ATOM 652 N N . ALA A 1 99 ? 25.965 -1.566 8.232 1.00 20.21 1188 ALA A N 1
ATOM 653 C CA . ALA A 1 99 ? 25.137 -0.366 8.441 1.00 18.56 1188 ALA A CA 1
ATOM 654 C C . ALA A 1 99 ? 25.994 0.892 8.436 1.00 27.38 1188 ALA A C 1
ATOM 655 O O . ALA A 1 99 ? 25.664 1.900 7.800 1.00 23.33 1188 ALA A O 1
ATOM 657 N N . SER A 1 100 ? 27.109 0.788 9.161 1.00 28.55 1189 SER A N 1
ATOM 658 C CA . SER A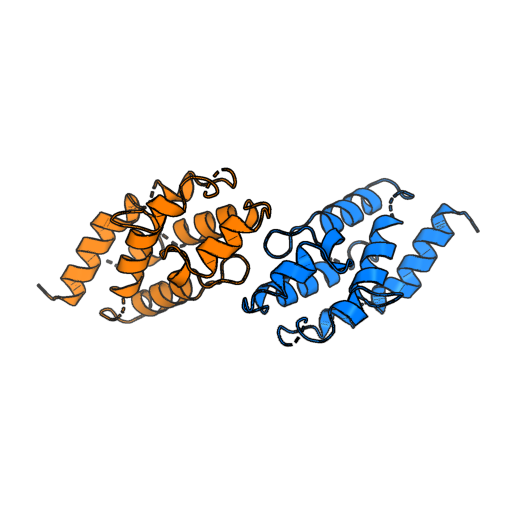 1 100 ? 28.081 1.886 9.186 1.00 34.68 1189 SER A CA 1
ATOM 659 C C . SER A 1 100 ? 28.615 2.186 7.792 1.00 25.14 1189 SER A C 1
ATOM 660 O O . SER A 1 100 ? 28.659 3.336 7.358 1.00 23.13 1189 SER A O 1
ATOM 663 N N . ALA A 1 101 ? 29.034 1.182 7.027 1.00 21.96 1190 ALA A N 1
ATOM 664 C CA . ALA A 1 101 ? 29.427 1.416 5.643 1.00 27.42 1190 ALA A CA 1
ATOM 665 C C . ALA A 1 101 ? 28.335 2.133 4.860 1.00 36.21 1190 ALA A C 1
ATOM 666 O O . ALA A 1 101 ? 28.581 3.176 4.282 1.00 31.78 1190 ALA A O 1
ATOM 668 N N . TYR A 1 102 ? 27.130 1.578 4.842 1.00 40.16 1191 TYR A N 1
ATOM 669 C CA . TYR A 1 102 ? 25.993 2.184 4.169 1.00 31.51 1191 TYR A CA 1
ATOM 670 C C . TYR A 1 102 ? 25.783 3.637 4.566 1.00 31.35 1191 TYR A C 1
ATOM 671 O O . TYR A 1 102 ? 25.679 4.516 3.705 1.00 29.28 1191 TYR A O 1
ATOM 680 N N . VAL A 1 103 ? 25.698 3.933 5.863 1.00 30.09 1192 VAL A N 1
ATOM 681 C CA . VAL A 1 103 ? 25.589 5.353 6.214 1.00 43.83 1192 VAL A CA 1
ATOM 682 C C . VAL A 1 103 ? 26.836 6.086 5.716 1.00 59.08 1192 VAL A C 1
ATOM 683 O O . VAL A 1 103 ? 26.813 7.255 5.329 1.00 55.67 1192 VAL A O 1
ATOM 687 N N . ALA A 1 104 ? 27.952 5.354 5.722 1.00 65.10 1193 ALA A N 1
ATOM 688 C CA . ALA A 1 104 ? 29.234 5.862 5.256 1.00 64.58 1193 ALA A CA 1
ATOM 689 C C . ALA A 1 104 ? 29.321 5.807 3.736 1.00 64.71 1193 ALA A C 1
ATOM 690 O O . ALA A 1 104 ? 30.350 5.410 3.182 1.00 92.04 1193 ALA A O 1
ATOM 692 N N . SER A 1 105 ? 28.228 6.160 3.064 1.00 45.05 1194 SER A N 1
ATOM 693 C CA . SER A 1 105 ? 28.323 6.123 1.605 1.00 43.80 1194 SER A CA 1
ATOM 694 C C . SER A 1 105 ? 27.813 7.440 1.039 1.00 39.34 1194 SER A C 1
ATOM 695 O O . SER A 1 105 ? 28.063 7.757 -0.121 1.00 42.49 1194 SER A O 1
ATOM 698 N N . GLY A 1 106 ? 27.100 8.233 1.841 1.00 32.78 1195 GLY A N 1
ATOM 699 C CA . GLY A 1 106 ? 26.485 9.429 1.287 1.00 35.25 1195 GLY A CA 1
ATOM 700 C C . GLY A 1 106 ? 25.134 9.196 0.639 1.00 32.08 1195 GLY A C 1
ATOM 701 O O . GLY A 1 106 ? 24.478 10.133 0.170 1.00 38.18 1195 GLY A O 1
ATOM 702 N N . VAL A 1 107 ? 24.652 7.960 0.586 1.00 30.44 1196 VAL A N 1
ATOM 703 C CA . VAL A 1 107 ? 23.280 7.718 0.157 1.00 36.88 1196 VAL A CA 1
ATOM 704 C C . VAL A 1 107 ? 22.308 8.563 0.967 1.00 34.37 1196 VAL A C 1
ATOM 705 O O . VAL A 1 107 ? 22.499 8.807 2.160 1.00 28.34 1196 VAL A O 1
ATOM 709 N N . ASP A 1 108 ? 21.232 9.022 0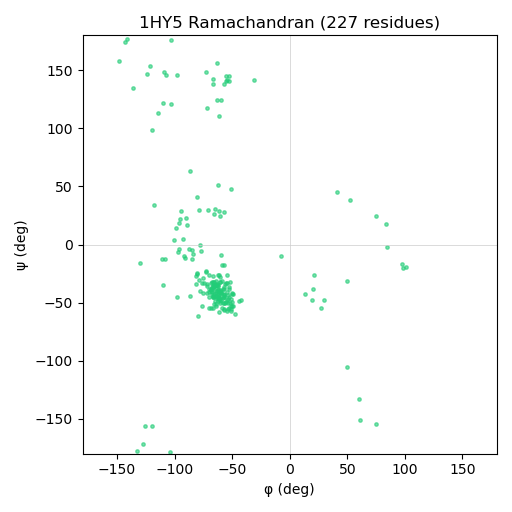.336 1.00 28.78 1197 ASP A N 1
ATOM 710 C CA . ASP A 1 108 ? 20.198 9.668 1.160 1.00 34.79 1197 ASP A CA 1
ATOM 711 C C . ASP A 1 108 ? 19.603 8.660 2.142 1.00 27.23 1197 ASP A C 1
ATOM 712 O O . ASP A 1 108 ? 19.115 7.609 1.749 1.00 15.19 1197 ASP A O 1
ATOM 717 N N . LEU A 1 109 ? 19.642 8.970 3.433 1.00 26.92 1198 LEU A N 1
ATOM 718 C CA . LEU A 1 109 ? 19.145 8.105 4.482 1.00 21.57 1198 LEU A CA 1
ATOM 719 C C . LEU A 1 109 ? 17.671 8.357 4.771 1.00 27.34 1198 LEU A C 1
ATOM 720 O O . LEU A 1 109 ? 17.157 7.930 5.809 1.00 29.32 1198 LEU A O 1
ATOM 725 N N . THR A 1 110 ? 16.929 9.025 3.898 1.00 26.27 1199 THR A N 1
ATOM 726 C CA . THR A 1 110 ? 15.487 9.142 4.138 1.00 30.62 1199 THR A CA 1
ATOM 727 C C . THR A 1 110 ? 14.778 7.799 4.245 1.00 28.74 1199 THR A C 1
ATOM 728 O O . THR A 1 110 ? 14.007 7.573 5.179 1.00 25.12 1199 THR A O 1
ATOM 732 N N . GLN A 1 111 ? 14.969 6.878 3.299 1.00 33.71 1200 GLN A N 1
ATOM 733 C CA . GLN A 1 111 ? 14.242 5.601 3.341 1.00 31.61 1200 GLN A CA 1
ATOM 734 C C . GLN A 1 111 ? 14.676 4.724 4.513 1.00 23.09 1200 GLN A C 1
ATOM 735 O O . GLN A 1 111 ? 13.822 4.115 5.169 1.00 17.03 1200 GLN A O 1
ATOM 741 N N . ALA A 1 112 ? 15.983 4.682 4.781 1.00 20.17 1201 ALA A N 1
ATOM 742 C CA . ALA A 1 112 ? 16.532 3.982 5.946 1.00 23.42 1201 ALA A CA 1
ATOM 743 C C . ALA A 1 112 ? 15.869 4.428 7.244 1.00 18.49 1201 ALA A C 1
ATOM 744 O O . ALA A 1 112 ? 15.401 3.591 8.033 1.00 16.43 1201 ALA A O 1
ATOM 746 N N . ALA A 1 113 ? 15.802 5.743 7.473 1.00 25.21 1202 ALA A N 1
ATOM 747 C CA . ALA A 1 113 ? 15.176 6.276 8.691 1.00 19.16 1202 ALA A CA 1
ATOM 748 C C . ALA A 1 113 ? 13.693 5.938 8.719 1.00 25.27 1202 ALA A C 1
ATOM 749 O O . ALA A 1 113 ? 13.106 5.569 9.729 1.00 24.50 1202 ALA A O 1
ATOM 751 N N . ASN A 1 114 ? 13.073 6.081 7.547 1.00 25.34 1203 ASN A N 1
ATOM 752 C CA . ASN A 1 114 ? 11.677 5.695 7.399 1.00 23.74 1203 ASN A CA 1
ATOM 753 C C . ASN A 1 114 ? 11.495 4.229 7.753 1.00 26.11 1203 ASN A C 1
ATOM 754 O O . ASN A 1 114 ? 10.500 3.829 8.354 1.00 24.38 1203 ASN A O 1
ATOM 759 N N . GLU A 1 115 ? 12.455 3.368 7.377 1.00 16.95 1204 GLU A N 1
ATOM 760 C CA . GLU A 1 115 ? 12.119 1.950 7.611 1.00 12.83 1204 GLU A CA 1
ATOM 761 C C . GLU A 1 115 ? 12.370 1.609 9.064 1.00 17.24 1204 GLU A C 1
ATOM 762 O O . GLU A 1 115 ? 11.779 0.725 9.687 1.00 26.10 1204 GLU A O 1
ATOM 768 N N . ILE A 1 116 ? 13.275 2.357 9.696 1.00 17.12 1205 ILE A N 1
ATOM 769 C CA . ILE A 1 116 ? 13.490 2.039 11.122 1.00 21.12 1205 ILE A CA 1
ATOM 770 C C . ILE A 1 116 ? 12.295 2.490 11.943 1.00 18.16 1205 ILE A C 1
ATOM 771 O O . ILE A 1 116 ? 11.891 1.869 12.926 1.00 16.87 1205 ILE A O 1
ATOM 776 N N . LYS A 1 117 ? 11.717 3.597 11.496 1.00 18.85 1206 LYS A N 1
ATOM 777 C CA . LYS A 1 117 ? 10.513 4.210 12.026 1.00 29.21 1206 LYS A CA 1
ATOM 778 C C . LYS A 1 117 ? 9.377 3.180 12.046 1.00 18.42 1206 LYS A C 1
ATOM 779 O O . LYS A 1 117 ? 8.784 2.900 13.077 1.00 29.83 1206 LYS A O 1
ATOM 785 N N . GLY A 1 118 ? 9.143 2.668 10.831 1.00 12.03 1207 GLY A N 1
ATOM 786 C CA . GLY A 1 118 ? 8.125 1.641 10.628 1.00 13.14 1207 GLY A CA 1
ATOM 787 C C . GLY A 1 118 ? 8.299 0.506 11.633 1.00 15.02 1207 GLY A C 1
ATOM 788 O O . GLY A 1 118 ? 7.347 0.109 12.285 1.00 24.08 1207 GLY A O 1
ATOM 789 N N . LEU A 1 119 ? 9.536 0.022 11.739 1.00 10.89 1208 LEU A N 1
ATOM 790 C CA . LEU A 1 119 ? 9.833 -1.121 12.585 1.00 21.76 1208 LEU A CA 1
ATOM 791 C C . LEU A 1 119 ? 9.639 -0.788 14.056 1.00 27.31 1208 LEU A C 1
ATOM 792 O O . LEU A 1 119 ? 9.143 -1.589 14.853 1.00 28.75 1208 LEU A O 1
ATOM 797 N N . ALA A 1 120 ? 10.028 0.430 14.429 1.00 19.30 1209 ALA A N 1
ATOM 798 C CA . ALA A 1 120 ? 9.711 0.819 15.811 1.00 15.18 1209 ALA A CA 1
ATOM 799 C C . ALA A 1 120 ? 8.203 0.792 15.983 1.00 23.31 1209 ALA A C 1
ATOM 800 O O . ALA A 1 120 ? 7.628 0.482 17.027 1.00 28.51 1209 ALA A O 1
ATOM 802 N N . GLN A 1 121 ? 7.476 1.112 14.891 1.00 11.64 1210 GLN A N 1
ATOM 803 C CA . GLN A 1 121 ? 6.027 1.079 15.128 1.00 12.40 1210 GLN A CA 1
ATOM 804 C C . GLN A 1 121 ? 5.558 -0.349 15.259 1.00 18.95 1210 GLN A C 1
ATOM 805 O O . GLN A 1 121 ? 4.669 -0.627 16.060 1.00 27.03 1210 GLN A O 1
ATOM 811 N N . GLN A 1 122 ? 6.165 -1.252 14.487 1.00 15.17 1211 GLN A N 1
ATOM 812 C CA . GLN A 1 122 ? 5.817 -2.663 14.550 1.00 19.57 1211 GLN A CA 1
ATOM 813 C C . GLN A 1 122 ? 6.081 -3.325 15.902 1.00 20.87 1211 GLN A C 1
ATOM 814 O O . GLN A 1 122 ? 5.530 -4.380 16.231 1.00 25.19 1211 GLN A O 1
ATOM 828 N N . GLN A 1 124 ? 5.155 -2.288 18.670 1.00 23.65 1213 GLN A N 1
ATOM 829 C CA . GLN A 1 124 ? 3.879 -2.248 19.375 1.00 17.97 1213 GLN A CA 1
ATOM 830 C C . GLN A 1 124 ? 3.186 -3.604 19.376 1.00 17.94 1213 GLN A C 1
ATOM 831 O O . GLN A 1 124 ? 2.439 -4.023 20.259 1.00 17.88 1213 GLN A O 1
ATOM 837 N N . LYS A 1 125 ? 3.414 -4.383 18.310 1.00 18.28 1214 LYS A N 1
ATOM 838 C CA . LYS A 1 125 ? 2.788 -5.705 18.277 1.00 21.82 1214 LYS A CA 1
ATOM 839 C C . LYS A 1 125 ? 3.308 -6.549 19.436 1.00 21.03 1214 LYS A C 1
ATOM 840 O O . LYS A 1 125 ? 2.528 -7.319 19.985 1.00 31.17 1214 LYS A O 1
ATOM 846 N N . LEU A 1 126 ? 4.588 -6.359 19.753 1.00 14.85 1215 LEU A N 1
ATOM 847 C CA . LEU A 1 126 ? 5.248 -7.063 20.843 1.00 16.65 1215 LEU A CA 1
ATOM 848 C C . LEU A 1 126 ? 4.627 -6.655 22.174 1.00 12.54 1215 LEU A C 1
ATOM 849 O O . LEU A 1 126 ? 4.276 -7.487 22.999 1.00 27.46 1215 LEU A O 1
ATOM 854 N N . LEU A 1 127 ? 4.493 -5.349 22.369 1.00 20.12 1216 LEU A N 1
ATOM 855 C CA . LEU A 1 127 ? 3.729 -4.834 23.503 1.00 21.15 1216 LEU A CA 1
ATOM 856 C C . LEU A 1 127 ? 2.369 -5.522 23.537 1.00 23.58 1216 LEU A C 1
ATOM 857 O O . LEU A 1 127 ? 1.946 -6.113 24.522 1.00 37.11 1216 LEU A O 1
ATOM 862 N N . SER A 1 128 ? 1.674 -5.466 22.405 1.00 26.12 1217 SER A N 1
ATOM 863 C CA . SER A 1 128 ? 0.321 -6.004 22.331 1.00 25.97 1217 SER A CA 1
ATOM 864 C C . SER A 1 128 ? 0.300 -7.492 22.613 1.00 28.79 1217 SER A C 1
ATOM 865 O O . SER A 1 128 ? -0.537 -7.975 23.382 1.00 31.27 1217 SER A O 1
ATOM 868 N N . LEU A 1 129 ? 1.214 -8.256 22.022 1.00 26.84 1218 LEU A N 1
ATOM 869 C CA . LEU A 1 129 ? 1.289 -9.683 22.343 1.00 20.62 1218 LEU A CA 1
ATOM 870 C C . LEU A 1 129 ? 1.505 -9.834 23.840 1.00 33.22 1218 LEU A C 1
ATOM 871 O O . LEU A 1 129 ? 0.990 -10.714 24.513 1.00 39.50 1218 LEU A O 1
ATOM 884 N N . THR B 1 11 ? 1.273 14.161 -36.513 1.00 53.29 2100 THR B N 1
ATOM 885 C CA . THR B 1 11 ? 1.340 13.357 -35.293 1.00 69.82 2100 THR B CA 1
ATOM 886 C C . THR B 1 11 ? 2.419 13.844 -34.318 1.00 59.22 2100 THR B C 1
ATOM 887 O O . THR B 1 11 ? 3.610 13.572 -34.458 1.00 39.62 2100 THR B O 1
ATOM 891 N N . SER B 1 12 ? 1.946 14.572 -33.323 1.00 47.07 2101 SER B N 1
ATOM 892 C CA . SER B 1 12 ? 2.663 15.211 -32.245 1.00 46.73 2101 SER B CA 1
ATOM 893 C C . SER B 1 12 ? 3.919 14.456 -31.829 1.00 42.19 2101 SER B C 1
ATOM 894 O O . SER B 1 12 ? 4.005 13.233 -31.783 1.00 43.42 2101 SER B O 1
ATOM 897 N N . PHE B 1 13 ? 4.952 15.232 -31.519 1.00 25.71 2102 PHE B N 1
ATOM 898 C CA . PHE B 1 13 ? 6.164 14.633 -30.974 1.00 41.04 2102 PHE B CA 1
ATOM 899 C C . PHE B 1 13 ? 5.847 13.924 -29.658 1.00 45.52 2102 PHE B C 1
ATOM 900 O O . PHE B 1 13 ? 6.201 12.760 -29.459 1.00 30.69 2102 PHE B O 1
ATOM 908 N N . SER B 1 14 ? 5.171 14.669 -28.790 1.00 44.56 2103 SER B N 1
ATOM 909 C CA . SER B 1 14 ? 4.718 14.144 -27.499 1.00 43.40 2103 SER B CA 1
ATOM 910 C C . SER B 1 14 ? 4.005 12.817 -27.727 1.00 33.29 2103 SER B C 1
ATOM 911 O O . SER B 1 14 ? 4.212 11.838 -27.012 1.00 48.60 2103 SER B O 1
ATOM 914 N N . ASP B 1 15 ? 3.175 12.776 -28.765 1.00 28.86 2104 ASP B N 1
ATOM 915 C CA . ASP B 1 15 ? 2.509 11.510 -29.063 1.00 35.48 2104 ASP B CA 1
ATOM 916 C C . ASP B 1 15 ? 3.505 10.534 -29.657 1.00 35.19 2104 ASP B C 1
ATOM 917 O O . ASP B 1 15 ? 3.311 9.316 -29.590 1.00 34.17 2104 ASP B O 1
ATOM 922 N N . SER B 1 16 ? 4.597 11.023 -30.258 1.00 34.49 2105 SER B N 1
ATOM 923 C CA . SER B 1 16 ? 5.540 9.990 -30.744 1.00 33.34 2105 SER B CA 1
ATOM 924 C C . SER B 1 16 ? 6.286 9.377 -29.556 1.00 28.19 2105 SER B C 1
ATOM 925 O O . SER B 1 16 ? 6.631 8.200 -29.510 1.00 29.88 2105 SER B O 1
ATOM 928 N N . ILE B 1 17 ? 6.524 10.204 -28.544 1.00 21.22 2106 ILE B N 1
ATOM 929 C CA . ILE B 1 17 ? 7.093 9.733 -27.295 1.00 18.46 2106 ILE B CA 1
ATOM 930 C C . ILE B 1 17 ? 6.282 8.594 -26.689 1.00 20.07 2106 ILE B C 1
ATOM 931 O O . ILE B 1 17 ? 6.847 7.559 -26.290 1.00 13.49 2106 ILE B O 1
ATOM 936 N N . LYS B 1 18 ? 4.966 8.728 -26.604 1.00 21.09 2107 LYS B N 1
ATOM 937 C CA . LYS B 1 18 ? 4.118 7.751 -25.933 1.00 21.08 2107 LYS B CA 1
ATOM 938 C C . LYS B 1 18 ? 4.047 6.405 -26.636 1.00 29.41 2107 LYS B C 1
ATOM 939 O O . LYS B 1 18 ? 3.897 5.370 -25.994 1.00 30.19 2107 LYS B O 1
ATOM 945 N N . GLN B 1 19 ? 4.137 6.428 -27.957 1.00 37.61 2108 GLN B N 1
ATOM 946 C CA . GLN B 1 19 ? 4.088 5.237 -28.792 1.00 34.08 2108 GLN B CA 1
ATOM 947 C C . GLN B 1 19 ? 5.364 4.423 -28.595 1.00 31.47 2108 GLN B C 1
ATOM 948 O O . GLN B 1 19 ? 5.282 3.198 -28.558 1.00 17.49 2108 GLN B O 1
ATOM 954 N N . LEU B 1 20 ? 6.472 5.163 -28.508 1.00 19.82 2109 LEU B N 1
ATOM 955 C CA . LEU B 1 20 ? 7.744 4.481 -28.322 1.00 15.28 2109 LEU B CA 1
ATOM 956 C C . LEU B 1 20 ? 7.770 3.819 -26.953 1.00 22.63 2109 LEU B C 1
ATOM 957 O O . LEU B 1 20 ? 8.168 2.664 -26.770 1.00 15.06 2109 LEU B O 1
ATOM 962 N N . ALA B 1 21 ? 7.334 4.554 -25.926 1.00 22.19 2110 ALA B N 1
ATOM 963 C CA . ALA B 1 21 ? 7.377 3.944 -24.590 1.00 26.79 2110 ALA B CA 1
ATOM 964 C C . ALA B 1 21 ? 6.477 2.716 -24.541 1.00 22.75 2110 ALA B C 1
ATOM 965 O O . ALA B 1 21 ? 6.768 1.701 -23.920 1.00 22.66 2110 ALA B O 1
ATOM 967 N N . ALA B 1 22 ? 5.358 2.887 -25.233 1.00 24.20 2111 ALA B N 1
ATOM 968 C CA . ALA B 1 22 ? 4.363 1.822 -25.268 1.00 26.84 2111 ALA B CA 1
ATOM 969 C C . ALA B 1 22 ? 4.981 0.612 -25.931 1.00 23.24 2111 ALA B C 1
ATOM 970 O O . ALA B 1 22 ? 4.704 -0.535 -25.608 1.00 37.99 2111 ALA B O 1
ATOM 972 N N 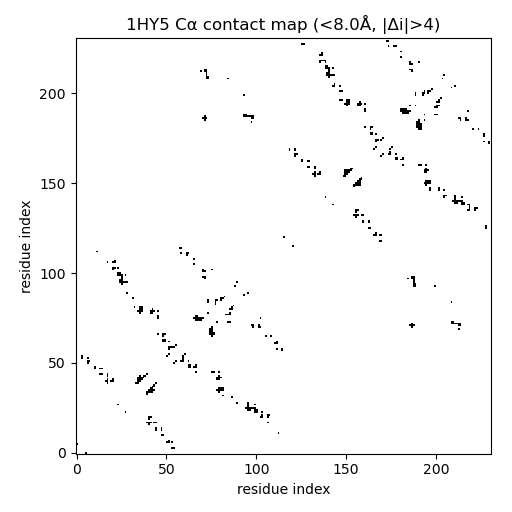. GLU B 1 23 ? 5.854 0.904 -26.899 1.00 26.76 2112 GLU B N 1
ATOM 973 C CA . GLU B 1 23 ? 6.446 -0.250 -27.579 1.00 25.62 2112 GLU B CA 1
ATOM 974 C C . GLU B 1 23 ? 7.592 -0.788 -26.733 1.00 23.67 2112 GLU B C 1
ATOM 975 O O . GLU B 1 23 ? 7.822 -1.994 -26.723 1.00 34.31 2112 GLU B O 1
ATOM 981 N N . THR B 1 24 ? 8.279 0.126 -26.047 1.00 30.51 2113 THR B N 1
ATOM 982 C CA . THR B 1 24 ? 9.498 -0.230 -25.337 1.00 27.69 2113 THR B CA 1
ATOM 983 C C . THR B 1 24 ? 9.302 -0.743 -23.927 1.00 27.75 2113 THR B C 1
ATOM 984 O O . THR B 1 24 ? 9.942 -1.708 -23.495 1.00 33.12 2113 THR B O 1
ATOM 988 N N . LEU B 1 25 ? 8.452 -0.114 -23.122 1.00 26.26 2114 LEU B N 1
ATOM 989 C CA . LEU B 1 25 ? 8.441 -0.578 -21.736 1.00 20.17 2114 LEU B CA 1
ATOM 990 C C . LEU B 1 25 ? 8.002 -2.011 -21.495 1.00 21.14 2114 LEU B C 1
ATOM 991 O O . LEU B 1 25 ? 8.547 -2.602 -20.539 1.00 29.09 2114 LEU B O 1
ATOM 996 N N . PRO B 1 26 ? 7.073 -2.621 -22.207 1.00 29.45 2115 PRO B N 1
ATOM 997 C CA . PRO B 1 26 ? 6.753 -4.042 -21.942 1.00 37.01 2115 PRO B CA 1
ATOM 998 C C . PRO B 1 26 ? 7.980 -4.951 -21.938 1.00 37.33 2115 PRO B C 1
ATOM 999 O O . PRO B 1 26 ? 8.163 -5.698 -20.969 1.00 46.31 2115 PRO B O 1
ATOM 1003 N N . LYS B 1 27 ? 8.837 -4.890 -22.948 1.00 30.17 2116 LYS B N 1
ATOM 1004 C CA . LYS B 1 27 ? 10.100 -5.600 -22.944 1.00 29.98 2116 LYS B CA 1
ATOM 1005 C C . LYS B 1 27 ? 10.859 -5.411 -21.631 1.00 31.45 2116 LYS B C 1
ATOM 1006 O O . LYS B 1 27 ? 11.171 -6.359 -20.894 1.00 36.39 2116 LYS B O 1
ATOM 1012 N N . TYR B 1 28 ? 11.164 -4.150 -21.328 1.00 33.84 2117 TYR B N 1
ATOM 1013 C CA . TYR B 1 28 ? 11.970 -3.838 -20.154 1.00 33.78 2117 TYR B CA 1
ATOM 1014 C C . TYR B 1 28 ? 11.307 -4.404 -18.900 1.00 20.40 2117 TYR B C 1
ATOM 1015 O O . TYR B 1 28 ? 11.997 -4.978 -18.075 1.00 25.06 2117 TYR B O 1
ATOM 1032 N N . GLN B 1 30 ? 9.487 -6.858 -18.856 1.00 30.16 2119 GLN B N 1
ATOM 1033 C CA . GLN B 1 30 ? 9.682 -8.308 -18.761 1.00 37.49 2119 GLN B CA 1
ATOM 1034 C C . GLN B 1 30 ? 10.963 -8.633 -18.015 1.00 28.39 2119 GLN B C 1
ATOM 1035 O O . GLN B 1 30 ? 10.967 -9.374 -17.038 1.00 31.14 2119 GLN B O 1
ATOM 1041 N N . GLN B 1 31 ? 12.072 -8.072 -18.486 1.00 30.85 2120 GLN B N 1
ATOM 1042 C CA . GLN B 1 31 ? 13.344 -8.472 -17.875 1.00 36.07 2120 GLN B CA 1
ATOM 1043 C C . GLN B 1 31 ? 13.400 -8.162 -16.393 1.00 29.92 2120 GLN B C 1
ATOM 1044 O O . GLN B 1 31 ? 13.791 -8.996 -15.579 1.00 40.39 2120 GLN B O 1
ATOM 1050 N N . LEU B 1 32 ? 12.989 -6.965 -16.002 1.00 37.79 2121 LEU B N 1
ATOM 1051 C CA . LEU B 1 32 ? 13.021 -6.559 -14.598 1.00 37.45 2121 LEU B CA 1
ATOM 1052 C C . LEU B 1 32 ? 12.179 -7.418 -13.673 1.00 37.57 2121 LEU B C 1
ATOM 1053 O O . LEU B 1 32 ? 12.435 -7.548 -12.478 1.00 43.22 2121 LEU B O 1
ATOM 1058 N N . ASN B 1 33 ? 11.118 -8.033 -14.185 1.00 40.99 2122 ASN B N 1
ATOM 1059 C CA . ASN B 1 33 ? 10.213 -8.730 -13.279 1.00 37.15 2122 ASN B CA 1
ATOM 1060 C C . ASN B 1 33 ? 10.710 -10.141 -13.010 1.00 37.16 2122 ASN B C 1
ATOM 1061 O O . ASN B 1 33 ? 10.135 -10.849 -12.191 1.00 48.94 2122 ASN B O 1
ATOM 1066 N N . SER B 1 34 ? 11.781 -10.469 -13.714 1.00 42.99 2123 SER B N 1
ATOM 1067 C CA . SER B 1 34 ? 12.529 -11.702 -13.500 1.00 55.80 2123 SER B CA 1
ATOM 1068 C C . SER B 1 34 ? 13.603 -11.543 -12.422 1.00 52.12 2123 SER B C 1
ATOM 1069 O O . SER B 1 34 ? 14.301 -12.496 -12.058 1.00 48.19 2123 SER B O 1
ATOM 1072 N N . LEU B 1 35 ? 13.744 -10.326 -11.906 1.00 44.31 2124 LEU B N 1
ATOM 1073 C CA . LEU B 1 35 ? 14.819 -9.957 -11.001 1.00 38.39 2124 LEU B CA 1
ATOM 1074 C C . LEU B 1 35 ? 14.738 -10.652 -9.645 1.00 26.46 2124 LEU B C 1
ATOM 1075 O O . LEU B 1 35 ? 13.676 -10.781 -9.047 1.00 43.24 2124 LEU B O 1
ATOM 1080 N N . ASP B 1 36 ? 15.893 -11.082 -9.156 1.00 21.92 2125 ASP B N 1
ATOM 1081 C CA . ASP B 1 36 ? 16.064 -11.508 -7.768 1.00 20.21 2125 ASP B CA 1
ATOM 1082 C C . ASP B 1 36 ? 17.434 -11.005 -7.325 1.00 28.56 2125 ASP B C 1
ATOM 1083 O O . ASP B 1 36 ? 18.099 -10.422 -8.191 1.00 23.46 2125 ASP B O 1
ATOM 1088 N N . ALA B 1 37 ? 17.858 -11.188 -6.085 1.00 31.02 2126 ALA B N 1
ATOM 1089 C CA . ALA B 1 37 ? 19.096 -10.548 -5.643 1.00 21.80 2126 ALA B CA 1
ATOM 1090 C C . ALA B 1 37 ? 20.266 -10.951 -6.521 1.00 18.43 2126 ALA B C 1
ATOM 1091 O O . ALA B 1 37 ? 21.113 -10.179 -6.938 1.00 24.63 2126 ALA B O 1
ATOM 1093 N N . GLU B 1 38 ? 20.263 -12.245 -6.789 1.00 32.75 2127 GLU B N 1
ATOM 1094 C CA . GLU B 1 38 ? 21.337 -12.896 -7.525 1.00 43.55 2127 GLU B CA 1
ATOM 1095 C C . GLU B 1 38 ? 21.416 -12.384 -8.959 1.00 41.22 2127 GLU B C 1
ATOM 1096 O O . GLU B 1 38 ? 22.539 -12.119 -9.413 1.00 37.24 2127 GLU B O 1
ATOM 1110 N N . LEU B 1 40 ? 20.611 -9.313 -10.058 1.00 40.84 2129 LEU B N 1
ATOM 1111 C CA . LEU B 1 40 ? 21.169 -7.964 -10.234 1.00 40.38 2129 LEU B CA 1
ATOM 1112 C C . LEU B 1 40 ? 22.547 -7.818 -9.614 1.00 37.80 2129 LEU B C 1
ATOM 1113 O O . LEU B 1 40 ? 23.269 -6.829 -9.811 1.00 36.07 2129 LEU B O 1
ATOM 1118 N N . GLN B 1 41 ? 22.983 -8.811 -8.838 1.00 32.97 2130 GLN B N 1
ATOM 1119 C CA . GLN B 1 41 ? 24.385 -8.805 -8.419 1.00 35.01 2130 GLN B CA 1
ATOM 1120 C C . GLN B 1 41 ? 25.288 -9.001 -9.633 1.00 27.63 2130 GLN B C 1
ATOM 1121 O O . GLN B 1 41 ? 26.399 -8.477 -9.718 1.00 49.72 2130 GLN B O 1
ATOM 1127 N N . LYS B 1 42 ? 24.794 -9.762 -10.600 1.00 42.49 2131 LYS B N 1
ATOM 1128 C CA . LYS B 1 42 ? 25.517 -10.098 -11.814 1.00 52.45 2131 LYS B CA 1
ATOM 1129 C C . LYS B 1 42 ? 25.153 -9.211 -12.990 1.00 47.43 2131 LYS B C 1
ATOM 1130 O O . LYS B 1 42 ? 26.039 -8.746 -13.716 1.00 71.67 2131 LYS B O 1
ATOM 1136 N N . ASN B 1 43 ? 23.873 -8.941 -13.249 1.00 41.30 2132 ASN B N 1
ATOM 1137 C CA . ASN B 1 43 ? 23.589 -8.241 -14.503 1.00 43.30 2132 ASN B CA 1
ATOM 1138 C C . ASN B 1 43 ? 23.349 -6.751 -14.356 1.00 39.00 2132 ASN B C 1
ATOM 1139 O O . ASN B 1 43 ? 23.010 -6.098 -15.347 1.00 49.35 2132 ASN B O 1
ATOM 1144 N N . HIS B 1 44 ? 23.489 -6.171 -13.170 1.00 33.44 2133 HIS B N 1
ATOM 1145 C CA . HIS B 1 44 ? 23.214 -4.748 -13.061 1.00 39.49 2133 HIS B CA 1
ATOM 1146 C C . HIS B 1 44 ? 24.111 -3.917 -13.983 1.00 44.58 2133 HIS B C 1
ATOM 1147 O O . HIS B 1 44 ? 23.726 -2.847 -14.464 1.00 33.43 2133 HIS B O 1
ATOM 1154 N N . ASP B 1 45 ? 25.307 -4.438 -14.190 1.00 48.19 2134 ASP B N 1
ATOM 1155 C CA . ASP B 1 45 ? 26.334 -3.893 -15.061 1.00 53.30 2134 ASP B CA 1
ATOM 1156 C C 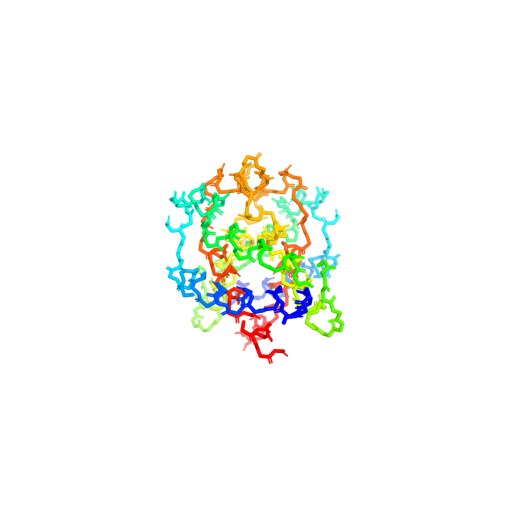. ASP B 1 45 ? 25.769 -3.591 -16.452 1.00 46.75 2134 ASP B C 1
ATOM 1157 O O . ASP B 1 45 ? 25.840 -2.453 -16.911 1.00 41.12 2134 ASP B O 1
ATOM 1162 N N . GLN B 1 46 ? 25.229 -4.631 -17.053 1.00 42.62 2135 GLN B N 1
ATOM 1163 C CA . GLN B 1 46 ? 24.570 -4.742 -18.329 1.00 47.01 2135 GLN B CA 1
ATOM 1164 C C . GLN B 1 46 ? 23.242 -3.989 -18.307 1.00 46.34 2135 GLN B C 1
ATOM 1165 O O . GLN B 1 46 ? 22.985 -3.116 -19.133 1.00 61.83 2135 GLN B O 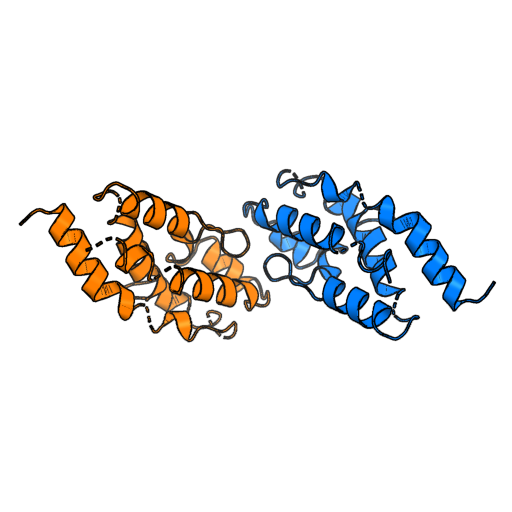1
ATOM 1171 N N . PHE B 1 47 ? 22.413 -4.341 -17.322 1.00 35.97 2136 PHE B N 1
ATOM 1172 C CA . PHE B 1 47 ? 21.110 -3.707 -17.172 1.00 28.14 2136 PHE B CA 1
ATOM 1173 C C . PHE B 1 47 ? 21.230 -2.188 -17.160 1.00 21.35 2136 PHE B C 1
ATOM 1174 O O . PHE B 1 47 ? 20.348 -1.473 -17.615 1.00 21.68 2136 PHE B O 1
ATOM 1182 N N . ALA B 1 48 ? 22.339 -1.683 -16.624 1.00 17.09 2137 ALA B N 1
ATOM 1183 C CA . ALA B 1 48 ? 22.470 -0.242 -16.515 1.00 12.55 2137 ALA B CA 1
ATOM 1184 C C . ALA B 1 48 ? 23.232 0.295 -17.708 1.00 26.77 2137 ALA B C 1
ATOM 1185 O O . ALA B 1 48 ? 23.797 1.392 -17.665 1.00 36.97 2137 ALA B O 1
ATOM 1187 N N . THR B 1 49 ? 23.256 -0.467 -18.817 1.00 18.58 2138 THR B N 1
ATOM 1188 C CA . THR B 1 49 ? 23.938 0.130 -19.962 1.00 29.40 2138 THR B CA 1
ATOM 1189 C C . THR B 1 49 ? 23.317 -0.315 -21.282 1.00 33.36 2138 THR B C 1
ATOM 1190 O O . THR B 1 49 ? 22.680 -1.353 -21.364 1.00 35.37 2138 THR B O 1
ATOM 1194 N N . GLY B 1 50 ? 23.553 0.511 -22.306 1.00 37.36 2139 GLY B N 1
ATOM 1195 C CA . GLY B 1 50 ? 23.008 0.211 -23.619 1.00 35.46 2139 GLY B CA 1
ATOM 1196 C C . GLY B 1 50 ? 21.487 0.160 -23.516 1.00 24.06 2139 GLY B C 1
ATOM 1197 O O . GLY B 1 50 ? 20.909 1.052 -22.910 1.00 33.88 2139 GLY B O 1
ATOM 1198 N N . SER B 1 51 ? 20.926 -0.882 -24.084 1.00 28.98 2140 SER B N 1
ATOM 1199 C CA . SER B 1 51 ? 19.514 -1.195 -24.119 1.00 40.19 2140 SER B CA 1
ATOM 1200 C C . SER B 1 51 ? 19.093 -2.059 -22.929 1.00 38.55 2140 SER B C 1
ATOM 1201 O O . SER B 1 51 ? 18.071 -2.738 -23.044 1.00 32.53 2140 SER B O 1
ATOM 1204 N N . GLY B 1 52 ? 19.868 -2.005 -21.855 1.00 44.81 2141 GLY B N 1
ATOM 1205 C CA . GLY B 1 52 ? 19.572 -2.651 -20.584 1.00 50.60 2141 GLY B CA 1
ATOM 1206 C C . GLY B 1 52 ? 18.230 -2.217 -20.008 1.00 45.33 2141 GLY B C 1
ATOM 1207 O O . GLY B 1 52 ? 17.908 -1.021 -20.092 1.00 30.95 2141 GLY B O 1
ATOM 1208 N N . PRO B 1 53 ? 17.471 -3.167 -19.461 1.00 36.17 2142 PRO B N 1
ATOM 1209 C CA . PRO B 1 53 ? 16.080 -2.867 -19.072 1.00 28.27 2142 PRO B CA 1
ATOM 1210 C C . PRO B 1 53 ? 16.060 -1.688 -18.098 1.00 29.37 2142 PRO B C 1
ATOM 1211 O O . PRO B 1 53 ? 15.156 -0.855 -18.118 1.00 23.61 2142 PRO B O 1
ATOM 1215 N N . LEU B 1 54 ? 17.093 -1.597 -17.258 1.00 31.75 2143 LEU B N 1
ATOM 1216 C CA . LEU B 1 54 ? 17.175 -0.496 -16.301 1.00 29.82 2143 LEU B CA 1
ATOM 1217 C C . LEU B 1 54 ? 17.449 0.817 -17.030 1.00 32.87 2143 LEU B C 1
ATOM 1218 O O . LEU B 1 54 ? 16.717 1.797 -16.884 1.00 30.69 2143 LEU B O 1
ATOM 1223 N N . ARG B 1 55 ? 18.506 0.898 -17.840 1.00 30.31 2144 ARG B N 1
ATOM 1224 C CA . ARG B 1 55 ? 18.782 2.155 -18.522 1.00 29.74 2144 ARG B CA 1
ATOM 1225 C C . ARG B 1 55 ? 17.609 2.492 -19.443 1.00 21.52 2144 ARG B C 1
ATOM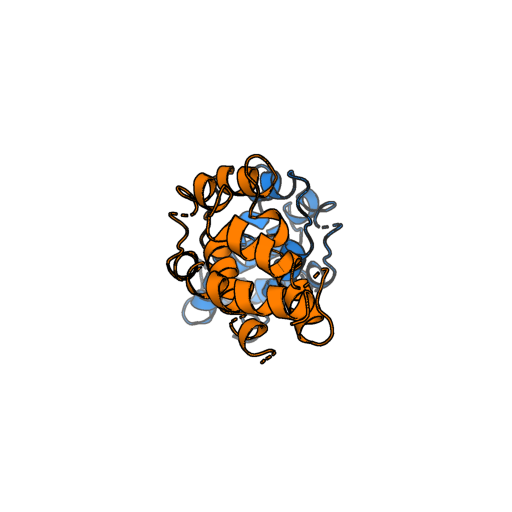 1226 O O . ARG B 1 55 ? 17.192 3.645 -19.511 1.00 22.25 2144 ARG B O 1
ATOM 1234 N N . GLY B 1 56 ? 17.156 1.426 -20.109 1.00 15.40 2145 GLY B N 1
ATOM 1235 C CA . GLY B 1 56 ? 16.126 1.629 -21.108 1.00 20.36 2145 GLY B CA 1
ATOM 1236 C C . GLY B 1 56 ? 14.879 2.208 -20.465 1.00 27.90 2145 GLY B C 1
ATOM 1237 O O . GLY B 1 56 ? 14.305 3.158 -20.989 1.00 20.12 2145 GLY B O 1
ATOM 1238 N N . SER B 1 57 ? 14.475 1.610 -19.337 1.00 20.86 2146 SER B N 1
ATOM 1239 C CA . SER B 1 57 ? 13.150 1.986 -18.819 1.00 18.08 2146 SER B CA 1
ATOM 1240 C C . SER B 1 57 ? 13.226 3.358 -18.180 1.00 23.45 2146 SER B C 1
ATOM 1241 O O . SER B 1 57 ? 12.275 4.129 -18.147 1.00 21.58 2146 SER B O 1
ATOM 1244 N N . ILE B 1 58 ? 14.423 3.642 -17.671 1.00 21.22 2147 ILE B N 1
ATOM 1245 C CA . ILE B 1 58 ? 14.697 4.940 -17.069 1.00 20.24 2147 ILE B CA 1
ATOM 1246 C C . ILE B 1 58 ? 14.663 6.040 -18.121 1.00 20.11 2147 ILE B C 1
ATOM 1247 O O . ILE B 1 58 ? 14.080 7.117 -17.975 1.00 14.38 2147 ILE B O 1
ATOM 1252 N N . THR B 1 59 ? 15.317 5.754 -19.243 1.00 22.84 2148 THR B N 1
ATOM 1253 C CA . THR B 1 59 ? 15.315 6.690 -20.359 1.00 20.56 2148 THR B CA 1
ATOM 1254 C C . THR B 1 59 ? 13.895 7.046 -20.779 1.00 28.17 2148 THR B C 1
ATOM 1255 O O . THR B 1 59 ? 13.537 8.217 -20.922 1.00 24.69 2148 THR B O 1
ATOM 1259 N N . GLN B 1 60 ? 13.098 5.999 -20.959 1.00 29.40 2149 GLN B N 1
ATOM 1260 C CA . GLN B 1 60 ? 11.697 6.114 -21.340 1.00 22.08 2149 GLN B CA 1
ATOM 1261 C C . GLN B 1 60 ? 10.941 6.966 -20.324 1.00 17.04 2149 GLN B C 1
ATOM 1262 O O . GLN B 1 60 ? 10.146 7.848 -20.669 1.00 15.59 2149 GLN B O 1
ATOM 1268 N N . CYS B 1 61 ? 11.168 6.714 -19.035 1.00 13.21 2150 CYS B N 1
ATOM 1269 C CA . CYS B 1 61 ? 10.360 7.458 -18.077 1.00 14.72 2150 CYS B CA 1
ATOM 1270 C C . CYS B 1 61 ? 10.725 8.937 -18.161 1.00 27.09 2150 CYS B C 1
ATOM 1271 O O . CYS B 1 61 ? 9.841 9.779 -18.004 1.00 18.23 2150 CYS B O 1
ATOM 1274 N N . GLN B 1 62 ? 12.007 9.166 -18.415 1.00 27.99 2151 GLN B N 1
ATOM 1275 C CA . GLN B 1 62 ? 12.541 10.520 -18.537 1.00 32.39 2151 GLN B CA 1
ATOM 1276 C C . GLN B 1 62 ? 11.961 11.262 -19.731 1.00 23.28 2151 GLN B C 1
ATOM 1277 O O . GLN B 1 62 ? 11.559 12.421 -19.623 1.00 35.18 2151 GLN B O 1
ATOM 1283 N N . GLY B 1 63 ? 11.863 10.619 -20.899 1.00 19.07 2152 GLY B N 1
ATOM 1284 C CA . GLY B 1 63 ? 11.155 11.285 -21.985 1.00 14.67 2152 GLY B CA 1
ATOM 1285 C C . GLY B 1 63 ? 9.728 11.568 -21.560 1.00 24.83 2152 GLY B C 1
ATOM 1286 O O . GLY B 1 63 ? 9.213 12.642 -21.846 1.00 18.42 2152 GLY B O 1
ATOM 1287 N N . LEU B 1 64 ? 9.025 10.662 -20.874 1.00 17.72 2153 LEU B N 1
ATOM 1288 C CA . LEU B 1 64 ? 7.630 10.998 -20.548 1.00 16.53 2153 LEU B CA 1
ATOM 1289 C C . LEU B 1 64 ? 7.536 12.163 -19.586 1.00 14.02 2153 LEU B C 1
ATOM 1290 O O . LEU B 1 64 ? 6.718 13.073 -19.610 1.00 19.65 2153 LEU B O 1
ATOM 1303 N N . GLN B 1 66 ? 9.825 14.540 -19.286 1.00 17.92 2155 GLN B N 1
ATOM 1304 C CA . GLN B 1 66 ? 10.308 15.735 -19.944 1.00 17.46 2155 GLN B CA 1
ATOM 1305 C C . GLN B 1 66 ? 9.276 16.311 -20.905 1.00 26.07 2155 GLN B C 1
ATOM 1306 O O . GLN B 1 66 ? 8.956 17.492 -20.991 1.00 22.21 2155 GLN B O 1
ATOM 1312 N N . PHE B 1 67 ? 8.725 15.414 -21.717 1.00 17.81 2156 PHE B N 1
ATOM 1313 C CA . PHE B 1 67 ? 7.991 15.851 -22.888 1.00 15.07 2156 PHE B CA 1
ATOM 1314 C C . PHE B 1 67 ? 6.495 15.664 -22.776 1.00 24.16 2156 PHE B C 1
ATOM 1315 O O . PHE B 1 67 ? 5.801 16.212 -23.615 1.00 15.42 2156 PHE B O 1
ATOM 1323 N N . CYS B 1 68 ? 5.952 14.936 -21.813 1.00 27.83 2157 CYS B N 1
ATOM 1324 C CA . CYS B 1 68 ? 4.504 14.776 -21.712 1.00 22.03 2157 CYS B CA 1
ATOM 1325 C C . CYS B 1 68 ? 3.925 15.631 -20.589 1.00 25.89 2157 CYS B C 1
ATOM 1326 O O . CYS B 1 68 ? 4.646 16.369 -19.908 1.00 17.20 2157 CYS B O 1
ATOM 1329 N N . GLY B 1 69 ? 2.609 15.567 -20.357 1.00 19.29 2158 GLY B N 1
ATOM 1330 C CA . GLY B 1 69 ? 2.012 16.320 -19.273 1.00 25.52 2158 GLY B CA 1
ATOM 1331 C C . GLY B 1 69 ? 1.060 15.534 -18.412 1.00 21.48 2158 GLY B C 1
ATOM 1332 O O . GLY B 1 69 ? 0.794 14.345 -18.560 1.00 25.78 2158 GLY B O 1
ATOM 1333 N N . GLY B 1 70 ? 0.444 16.181 -17.420 1.00 19.95 2159 GLY B N 1
ATOM 1334 C CA . GLY B 1 70 ? -0.717 15.532 -16.827 1.00 20.91 2159 GLY B CA 1
ATOM 1335 C C . GLY B 1 70 ? -0.391 14.376 -15.921 1.00 22.56 2159 GLY B C 1
ATOM 1336 O O . GLY B 1 70 ? 0.702 14.341 -15.355 1.00 25.58 2159 GLY B O 1
ATOM 1337 N N . GLU B 1 71 ? -1.317 13.430 -15.752 1.00 22.82 2160 GLU B N 1
ATOM 1338 C CA . GLU B 1 71 ? -1.032 12.396 -14.741 1.00 28.29 2160 GLU B CA 1
ATOM 1339 C C . GLU B 1 71 ? 0.122 11.518 -15.215 1.00 16.36 2160 GLU B C 1
ATOM 1340 O O . GLU B 1 71 ? 0.953 11.042 -14.452 1.00 22.55 2160 GLU B O 1
ATOM 1346 N N . LEU B 1 72 ? 0.175 11.339 -16.534 1.00 13.57 2161 LEU B N 1
ATOM 1347 C CA . LEU B 1 72 ? 1.273 10.621 -17.153 1.00 13.70 2161 LEU B CA 1
ATOM 1348 C C . LEU B 1 72 ? 2.613 11.167 -16.699 1.00 15.67 2161 LEU B C 1
ATOM 1349 O O . LEU B 1 72 ? 3.479 10.470 -16.179 1.00 28.58 2161 LEU B O 1
ATOM 1354 N N . GLN B 1 73 ? 2.779 12.477 -16.891 1.00 18.36 2162 GLN B N 1
ATOM 1355 C CA . GLN B 1 73 ? 4.030 13.097 -16.468 1.00 11.45 2162 GLN B CA 1
ATOM 1356 C C . GLN B 1 73 ? 4.274 12.893 -14.983 1.00 12.83 2162 GLN B C 1
ATOM 1357 O O . GLN B 1 73 ? 5.378 12.565 -14.553 1.00 13.88 2162 GLN B O 1
ATOM 1363 N N . ALA B 1 74 ? 3.233 13.131 -14.173 1.00 11.53 2163 ALA B N 1
ATOM 1364 C CA . ALA B 1 74 ? 3.460 13.047 -12.730 1.00 18.63 2163 ALA B CA 1
ATOM 1365 C C . ALA B 1 74 ? 3.909 11.636 -12.366 1.00 22.72 2163 ALA B C 1
ATOM 1366 O O . ALA B 1 74 ? 4.810 11.406 -11.562 1.00 21.92 2163 ALA B O 1
ATOM 1368 N N . GLU B 1 75 ? 3.245 10.685 -13.030 1.00 19.68 2164 GLU B N 1
ATOM 1369 C CA . GLU B 1 75 ? 3.562 9.291 -12.706 1.00 13.50 2164 GLU B CA 1
ATOM 1370 C C . GLU B 1 75 ? 4.947 8.913 -13.203 1.00 13.17 2164 GLU B C 1
ATOM 1371 O O . GLU B 1 75 ? 5.643 8.162 -12.517 1.00 15.34 2164 GLU B O 1
ATOM 1377 N N . ALA B 1 76 ? 5.393 9.380 -14.371 1.00 17.03 2165 ALA B N 1
ATOM 1378 C CA . ALA B 1 76 ? 6.771 9.086 -14.785 1.00 19.47 2165 ALA B CA 1
ATOM 1379 C C . ALA B 1 76 ? 7.733 9.586 -13.713 1.00 19.26 2165 ALA B C 1
ATOM 1380 O O . ALA B 1 76 ? 8.677 8.960 -13.241 1.00 19.66 2165 ALA B O 1
ATOM 1382 N N . SER B 1 77 ? 7.409 10.823 -13.303 1.00 21.95 2166 SER B N 1
ATOM 1383 C CA . SER B 1 77 ? 8.264 11.496 -12.334 1.00 15.61 2166 SER B CA 1
ATOM 1384 C C . SER B 1 77 ? 8.188 10.811 -10.983 1.00 18.05 2166 SER B C 1
ATOM 1385 O O . SER B 1 77 ? 9.198 10.666 -10.290 1.00 18.77 2166 SER B O 1
ATOM 1388 N N . ALA B 1 78 ? 7.041 10.312 -10.509 1.00 16.88 2167 ALA B N 1
ATOM 1389 C CA . ALA B 1 78 ? 7.122 9.601 -9.220 1.00 20.81 2167 ALA B CA 1
ATOM 1390 C C . ALA B 1 78 ? 7.924 8.300 -9.294 1.00 24.61 2167 ALA B C 1
ATOM 1391 O O . ALA B 1 78 ? 8.509 7.862 -8.282 1.00 19.07 2167 ALA B O 1
ATOM 1393 N N . ILE B 1 79 ? 7.969 7.674 -10.476 1.00 13.11 2168 ILE B N 1
ATOM 1394 C CA . ILE B 1 79 ? 8.698 6.407 -10.620 1.00 16.35 2168 ILE B CA 1
ATOM 1395 C C . ILE B 1 79 ? 10.203 6.643 -10.564 1.00 13.92 2168 ILE B C 1
ATOM 1396 O O . ILE B 1 79 ? 10.892 5.865 -9.914 1.00 20.51 2168 ILE B O 1
ATOM 1401 N N . LEU B 1 80 ? 10.625 7.709 -11.227 1.00 11.24 2169 LEU B N 1
ATOM 1402 C CA . LEU B 1 80 ? 12.006 8.132 -11.332 1.00 22.28 2169 LEU B CA 1
ATOM 1403 C C . LEU B 1 80 ? 12.587 8.558 -9.983 1.00 23.68 2169 LEU B C 1
ATOM 1404 O O . LEU B 1 80 ? 13.770 8.294 -9.743 1.00 20.69 2169 LEU B O 1
ATOM 1409 N N . ASN B 1 81 ? 11.747 9.190 -9.174 1.00 17.86 2170 ASN B N 1
ATOM 1410 C CA . ASN B 1 81 ? 12.140 9.658 -7.848 1.00 28.26 2170 ASN B CA 1
ATOM 1411 C C . ASN B 1 81 ? 11.864 8.685 -6.713 1.00 30.40 2170 ASN B C 1
ATOM 1412 O O . ASN B 1 81 ? 12.058 8.970 -5.533 1.00 24.76 2170 ASN B O 1
ATOM 1417 N N . THR B 1 82 ? 11.388 7.488 -7.016 1.00 31.78 2171 THR B N 1
ATOM 1418 C CA . THR B 1 82 ? 11.225 6.459 -5.998 1.00 23.25 2171 THR B CA 1
ATOM 1419 C C . THR B 1 82 ? 12.567 5.909 -5.556 1.00 21.51 2171 THR B C 1
ATOM 1420 O O . THR B 1 82 ? 13.326 5.320 -6.345 1.00 17.46 2171 THR B O 1
ATOM 1424 N N . PRO B 1 83 ? 12.932 6.066 -4.293 1.00 17.57 2172 PRO B N 1
ATOM 1425 C CA . PRO B 1 83 ? 14.243 5.547 -3.878 1.00 21.16 2172 PRO B CA 1
ATOM 1426 C C . PRO B 1 83 ? 14.240 4.026 -3.957 1.00 16.98 2172 PRO B C 1
ATOM 1427 O O . PRO B 1 83 ? 13.237 3.403 -3.643 1.00 17.50 2172 PRO B O 1
ATOM 1431 N N . VAL B 1 84 ? 15.352 3.466 -4.376 1.00 22.52 2173 VAL B N 1
ATOM 1432 C CA . VAL B 1 84 ? 15.617 2.040 -4.267 1.00 19.58 2173 VAL B CA 1
ATOM 1433 C C . VAL B 1 84 ? 16.779 1.881 -3.293 1.00 28.18 2173 VAL B C 1
ATOM 1434 O O . VAL B 1 84 ? 17.877 2.344 -3.604 1.00 17.00 2173 VAL B O 1
ATOM 1438 N N . CYS B 1 85 ? 16.438 1.282 -2.163 1.00 30.73 2174 CYS B N 1
ATOM 1439 C CA . CYS B 1 85 ? 17.313 1.143 -1.013 1.00 28.82 2174 CYS B CA 1
ATOM 1440 C C . CYS B 1 85 ? 18.095 2.436 -0.787 1.00 31.17 2174 CYS B C 1
ATOM 1441 O O . CYS B 1 85 ? 19.305 2.347 -0.548 1.00 16.63 2174 CYS B O 1
ATOM 1444 N N . GLY B 1 86 ? 17.421 3.590 -0.855 1.00 25.93 2175 GLY B N 1
ATOM 1445 C CA . GLY B 1 86 ? 18.072 4.855 -0.518 1.00 19.32 2175 GLY B CA 1
ATOM 1446 C C . GLY B 1 86 ? 18.497 5.643 -1.744 1.00 26.70 2175 GLY B C 1
ATOM 1447 O O . GLY B 1 86 ? 18.703 6.860 -1.655 1.00 28.36 2175 GLY B O 1
ATOM 1448 N N . ILE B 1 87 ? 18.603 4.954 -2.875 1.00 26.65 2176 ILE B N 1
ATOM 1449 C CA . ILE B 1 87 ? 19.062 5.540 -4.138 1.00 29.19 2176 ILE B CA 1
ATOM 1450 C C . ILE B 1 87 ? 17.945 5.668 -5.166 1.00 26.26 2176 ILE B C 1
ATOM 1451 O O . ILE B 1 87 ? 17.299 4.680 -5.526 1.00 19.96 2176 ILE B O 1
ATOM 1456 N N . PRO B 1 88 ? 17.659 6.877 -5.646 1.00 18.62 2177 PRO B N 1
ATOM 1457 C CA . PRO B 1 88 ? 16.524 7.104 -6.543 1.00 24.48 2177 PRO B CA 1
ATOM 1458 C C . PRO B 1 88 ? 16.583 6.184 -7.758 1.00 22.70 2177 PRO B C 1
ATOM 1459 O O . PRO B 1 88 ? 17.673 5.924 -8.259 1.00 22.86 2177 PRO B O 1
ATOM 1463 N N . PHE B 1 89 ? 15.393 5.723 -8.128 1.00 18.32 2178 PHE B N 1
ATOM 1464 C CA . PHE B 1 89 ? 15.294 4.803 -9.248 1.00 17.95 2178 PHE B CA 1
ATOM 1465 C C . PHE B 1 89 ? 16.046 5.363 -10.454 1.00 16.47 2178 PHE B C 1
ATOM 1466 O O . PHE B 1 89 ? 16.775 4.597 -11.086 1.00 24.70 2178 PHE B O 1
ATOM 1474 N N . SER B 1 90 ? 15.918 6.659 -10.723 1.00 10.71 2179 SER B N 1
ATOM 1475 C CA . SER B 1 90 ? 16.543 7.274 -11.891 1.00 16.94 2179 SER B CA 1
ATOM 1476 C C . SER B 1 90 ? 18.054 7.091 -11.959 1.00 24.96 2179 SER B C 1
ATOM 1477 O O . SER B 1 90 ? 18.646 7.283 -13.018 1.00 24.75 2179 SER B O 1
ATOM 1480 N N . GLN B 1 91 ? 18.672 6.743 -10.836 1.00 18.18 2180 GLN B N 1
ATOM 1481 C CA . GLN B 1 91 ? 20.117 6.527 -10.866 1.00 22.55 2180 GLN B CA 1
ATOM 1482 C C . GLN B 1 91 ? 20.461 5.062 -11.018 1.00 29.83 2180 GLN B C 1
ATOM 1483 O O . GLN B 1 91 ? 21.635 4.702 -11.192 1.00 29.01 2180 GLN B O 1
ATOM 1489 N N . TRP B 1 92 ? 19.470 4.159 -10.971 1.00 24.74 2181 TRP B N 1
ATOM 1490 C CA . TRP B 1 92 ? 19.862 2.741 -10.992 1.00 18.87 2181 TRP B CA 1
ATOM 1491 C C . TRP B 1 92 ? 20.236 2.233 -12.365 1.00 15.58 2181 TRP B C 1
ATOM 1492 O O . TRP B 1 92 ? 20.565 1.053 -12.516 1.00 31.97 2181 TRP B O 1
ATOM 1503 N N . GLY B 1 93 ? 20.154 3.100 -13.365 1.00 26.58 2182 GLY B N 1
ATOM 1504 C CA . GLY B 1 93 ? 20.353 2.794 -14.763 1.00 36.80 2182 GLY B CA 1
ATOM 1505 C C . GLY B 1 93 ? 21.770 3.103 -15.235 1.00 53.95 2182 GLY B C 1
ATOM 1506 O O . GLY B 1 93 ? 22.111 2.801 -16.382 1.00 77.58 2182 GLY B O 1
ATOM 1507 N N . THR B 1 94 ? 22.582 3.671 -14.366 1.00 44.06 2183 THR B N 1
ATOM 1508 C CA . THR B 1 94 ? 23.952 4.097 -14.537 1.00 38.16 2183 THR B CA 1
ATOM 1509 C C . THR B 1 94 ? 24.968 3.094 -14.026 1.00 37.34 2183 THR B C 1
ATOM 1510 O O . THR B 1 94 ? 24.667 2.452 -13.010 1.00 47.42 2183 THR B O 1
ATOM 1514 N N . ILE B 1 95 ? 26.142 2.938 -14.630 1.00 44.01 2184 ILE B N 1
ATOM 1515 C CA . ILE B 1 95 ? 27.178 2.070 -14.051 1.00 49.47 2184 ILE B CA 1
ATOM 1516 C C . ILE B 1 95 ? 28.341 2.907 -13.503 1.00 48.29 2184 ILE B C 1
ATOM 1517 O O . ILE B 1 95 ? 28.638 3.985 -14.030 1.00 32.27 2184 ILE B O 1
ATOM 1522 N N . GLY B 1 96 ? 28.992 2.417 -12.444 1.00 41.08 2185 GLY B N 1
ATOM 1523 C CA . GLY B 1 96 ? 30.080 3.136 -11.810 1.00 37.65 2185 GLY B CA 1
ATOM 1524 C C . GLY B 1 96 ? 29.677 4.317 -10.952 1.00 38.73 2185 GLY B C 1
ATOM 1525 O O . GLY B 1 96 ? 30.469 5.238 -10.730 1.00 39.94 2185 GLY B O 1
ATOM 1526 N N . GLY B 1 97 ? 28.464 4.381 -10.419 1.00 27.02 2186 GLY B N 1
ATOM 1527 C CA . GLY B 1 97 ? 28.074 5.406 -9.455 1.00 11.94 2186 GLY B CA 1
ATOM 1528 C C . GLY B 1 97 ? 27.526 4.709 -8.209 1.00 15.37 2186 GLY B C 1
ATOM 1529 O O . GLY B 1 97 ? 27.874 3.538 -7.974 1.00 23.23 2186 GLY B O 1
ATOM 1530 N N . ALA B 1 98 ? 26.690 5.407 -7.453 1.00 19.62 2187 ALA B N 1
ATOM 1531 C CA . ALA B 1 98 ? 26.126 4.958 -6.177 1.00 15.63 2187 ALA B CA 1
ATOM 1532 C C . ALA B 1 98 ? 25.432 3.603 -6.242 1.00 22.56 2187 ALA B C 1
ATOM 1533 O O . ALA B 1 98 ? 25.635 2.701 -5.417 1.00 40.36 2187 ALA B O 1
ATOM 1535 N N . ALA B 1 99 ? 24.584 3.404 -7.247 1.00 19.11 2188 ALA B N 1
ATOM 1536 C CA . ALA B 1 99 ? 23.946 2.104 -7.408 1.00 20.25 2188 ALA B CA 1
ATOM 1537 C C . ALA B 1 99 ? 24.970 1.013 -7.696 1.00 36.35 2188 ALA B C 1
ATOM 1538 O O . ALA B 1 99 ? 24.913 -0.128 -7.214 1.00 22.27 2188 ALA B O 1
ATOM 1540 N N . SER B 1 100 ? 25.968 1.356 -8.533 1.00 28.48 2189 SER B N 1
ATOM 1541 C CA . SER B 1 100 ? 27.006 0.356 -8.765 1.00 23.98 2189 SER B CA 1
ATOM 1542 C C . SER B 1 100 ? 27.705 0.089 -7.435 1.00 25.05 2189 SER B C 1
ATOM 1543 O O . SER B 1 100 ? 27.936 -1.059 -7.055 1.00 15.16 2189 SER B O 1
ATOM 1546 N N . ALA B 1 101 ? 28.041 1.165 -6.721 1.00 12.77 2190 ALA B N 1
ATOM 1547 C CA . ALA B 1 101 ? 28.727 0.906 -5.447 1.00 27.09 2190 ALA B CA 1
ATOM 1548 C C . ALA B 1 101 ? 27.832 0.091 -4.516 1.00 30.62 2190 ALA B C 1
ATOM 1549 O O . ALA B 1 101 ? 28.309 -0.909 -3.968 1.00 37.55 2190 ALA B O 1
ATOM 1551 N N . TYR B 1 102 ? 26.565 0.467 -4.357 1.00 30.36 2191 TYR B N 1
ATOM 1552 C CA . TYR B 1 102 ? 25.707 -0.288 -3.439 1.00 19.66 2191 TYR B CA 1
ATOM 1553 C C . TYR B 1 102 ? 25.656 -1.758 -3.829 1.00 30.75 2191 TYR B C 1
ATOM 1554 O O . TYR B 1 102 ? 25.753 -2.691 -3.020 1.00 25.81 2191 TYR B O 1
ATOM 1563 N N . VAL B 1 103 ? 25.514 -1.978 -5.143 1.00 26.35 2192 VAL B N 1
ATOM 1564 C CA . VAL B 1 103 ? 25.430 -3.379 -5.565 1.00 28.78 2192 VAL B CA 1
ATOM 1565 C C . VAL B 1 103 ? 26.721 -4.115 -5.226 1.00 37.02 2192 VAL B C 1
ATOM 1566 O O . VAL B 1 103 ? 26.746 -5.323 -5.016 1.00 22.91 2192 VAL B O 1
ATOM 1570 N N . ALA B 1 104 ? 27.812 -3.364 -5.154 1.00 37.69 2193 ALA B N 1
ATOM 1571 C CA . ALA B 1 104 ? 29.150 -3.855 -4.936 1.00 35.90 2193 ALA B CA 1
ATOM 1572 C C . ALA B 1 104 ? 29.439 -4.149 -3.469 1.00 41.86 2193 ALA B C 1
ATOM 1573 O O . ALA B 1 104 ? 30.326 -4.949 -3.172 1.00 56.77 2193 ALA B O 1
ATOM 1575 N N . SER B 1 105 ? 28.701 -3.479 -2.599 1.00 38.74 2194 SER B N 1
ATOM 1576 C CA . SER B 1 105 ? 28.936 -3.482 -1.167 1.00 33.22 2194 SER B CA 1
ATOM 1577 C C . SER B 1 105 ? 28.883 -4.856 -0.508 1.00 32.56 2194 SER B C 1
ATOM 1578 O O . SER B 1 105 ? 29.375 -4.960 0.619 1.00 51.31 2194 SER B O 1
ATOM 1581 N N . GLY B 1 106 ? 28.303 -5.862 -1.142 1.00 36.20 2195 GLY B N 1
ATOM 1582 C CA . GLY B 1 106 ? 28.162 -7.187 -0.552 1.00 42.71 2195 GLY B CA 1
ATOM 1583 C C . GLY B 1 106 ? 26.800 -7.440 0.072 1.00 48.68 2195 GLY B C 1
ATOM 1584 O O . GLY B 1 106 ? 26.401 -8.577 0.341 1.00 44.61 2195 GLY B O 1
ATOM 1585 N N . VAL B 1 107 ? 26.056 -6.365 0.313 1.00 48.11 2196 VAL B N 1
ATOM 1586 C CA . VAL B 1 107 ? 24.706 -6.397 0.870 1.00 37.64 2196 VAL B CA 1
ATOM 1587 C C . VAL B 1 107 ? 23.781 -7.280 0.044 1.00 34.06 2196 VAL B C 1
ATOM 1588 O O . VAL B 1 107 ? 23.852 -7.396 -1.179 1.00 23.22 2196 VAL B O 1
ATOM 1592 N N . ASP B 1 108 ? 22.880 -7.929 0.770 1.00 26.37 2197 ASP B N 1
ATOM 1593 C CA . ASP B 1 108 ? 21.839 -8.716 0.144 1.00 24.80 2197 ASP B CA 1
ATOM 1594 C C . ASP B 1 108 ? 20.940 -7.847 -0.732 1.00 17.29 2197 ASP B C 1
ATOM 1595 O O . ASP B 1 108 ? 20.163 -7.060 -0.193 1.00 33.76 2197 ASP B O 1
ATOM 1600 N N . LEU B 1 109 ? 20.999 -8.002 -2.038 1.00 23.31 2198 LEU B N 1
ATOM 1601 C CA . LEU B 1 109 ? 20.197 -7.254 -2.994 1.00 29.46 2198 LEU B CA 1
ATOM 1602 C C . LEU B 1 109 ? 18.777 -7.784 -3.099 1.00 28.55 2198 LEU B C 1
ATOM 1603 O O . LEU B 1 109 ? 18.104 -7.688 -4.126 1.00 31.22 2198 LEU B O 1
ATOM 1608 N N . THR B 1 110 ? 18.204 -8.360 -2.038 1.00 26.05 2199 THR B N 1
ATOM 1609 C CA . THR B 1 110 ? 16.830 -8.827 -2.200 1.00 22.01 2199 THR B CA 1
ATOM 1610 C C . THR B 1 110 ? 15.817 -7.693 -2.195 1.00 26.62 2199 THR B C 1
ATOM 1611 O O . THR B 1 110 ? 14.876 -7.718 -2.991 1.00 29.87 2199 THR B O 1
ATOM 1615 N N . GLN B 1 111 ? 16.004 -6.734 -1.297 1.00 27.77 2200 GLN B N 1
ATOM 1616 C CA . GLN B 1 111 ? 15.098 -5.585 -1.203 1.00 28.30 2200 GLN B CA 1
ATOM 1617 C C . GLN B 1 111 ? 15.166 -4.753 -2.485 1.00 18.29 2200 GLN B C 1
ATOM 1618 O O . GLN B 1 111 ? 14.156 -4.423 -3.120 1.00 30.32 2200 GLN B O 1
ATOM 1624 N N . ALA B 1 112 ? 16.380 -4.396 -2.881 1.00 19.24 2201 ALA B N 1
ATOM 1625 C CA . ALA B 1 112 ? 16.621 -3.666 -4.121 1.00 16.46 2201 ALA B CA 1
ATOM 1626 C C . ALA B 1 112 ? 15.931 -4.350 -5.282 1.00 11.93 2201 ALA B C 1
ATOM 1627 O O . ALA B 1 112 ? 15.258 -3.717 -6.088 1.00 22.85 2201 ALA B O 1
ATOM 1629 N N . ALA B 1 113 ? 16.094 -5.665 -5.371 1.00 21.38 2202 ALA B N 1
ATOM 1630 C CA . ALA B 1 113 ? 15.445 -6.375 -6.484 1.00 18.15 2202 ALA B CA 1
ATOM 1631 C C . ALA B 1 113 ? 13.929 -6.294 -6.388 1.00 22.48 2202 ALA B C 1
ATOM 1632 O O . ALA B 1 113 ? 13.215 -6.116 -7.382 1.00 25.58 2202 ALA B O 1
ATOM 1634 N N . ASN B 1 114 ? 13.420 -6.424 -5.162 1.00 27.34 2203 ASN B N 1
ATOM 1635 C CA . ASN B 1 114 ? 11.992 -6.326 -4.895 1.00 29.14 2203 ASN B CA 1
ATOM 1636 C C . ASN B 1 114 ? 11.424 -4.944 -5.217 1.00 22.50 2203 ASN B C 1
ATOM 1637 O O . ASN B 1 114 ? 10.354 -4.882 -5.821 1.00 28.87 2203 ASN B O 1
ATOM 1642 N N . GLU B 1 115 ? 12.134 -3.893 -4.821 1.00 8.75 2204 GLU B N 1
ATOM 1643 C CA . GLU B 1 115 ? 11.689 -2.522 -5.085 1.00 10.02 2204 GLU B CA 1
ATOM 1644 C C . GLU B 1 115 ? 11.708 -2.206 -6.573 1.00 21.24 2204 GLU B C 1
ATOM 1645 O O . GLU B 1 115 ? 10.839 -1.528 -7.146 1.00 18.68 2204 GLU B O 1
ATOM 1651 N N . ILE B 1 116 ? 12.699 -2.725 -7.290 1.00 16.87 2205 ILE B N 1
ATOM 1652 C CA . ILE B 1 116 ? 12.762 -2.582 -8.736 1.00 17.12 2205 ILE B CA 1
ATOM 1653 C C . ILE B 1 116 ? 11.651 -3.346 -9.438 1.00 25.37 2205 ILE B C 1
ATOM 1654 O O . ILE B 1 116 ? 11.036 -2.822 -10.370 1.00 27.27 2205 ILE B O 1
ATOM 1659 N N . LYS B 1 117 ? 11.359 -4.569 -9.002 1.00 24.61 2206 LYS B N 1
ATOM 1660 C CA . LYS B 1 117 ? 10.228 -5.312 -9.551 1.00 23.58 2206 LYS B CA 1
ATOM 1661 C C . LYS B 1 117 ? 8.929 -4.537 -9.323 1.00 23.96 2206 LYS B C 1
ATOM 1662 O O . LYS B 1 117 ? 8.085 -4.506 -10.216 1.00 35.02 2206 LYS B O 1
ATOM 1668 N N . GLY B 1 118 ? 8.833 -3.945 -8.138 1.00 17.73 2207 GLY B N 1
ATOM 1669 C CA . GLY B 1 118 ? 7.709 -3.117 -7.732 1.00 17.70 2207 GLY B CA 1
ATOM 1670 C C . GLY B 1 118 ? 7.562 -1.923 -8.657 1.00 23.02 2207 GLY B C 1
ATOM 1671 O O . GLY B 1 118 ? 6.464 -1.512 -9.042 1.00 39.02 2207 GLY B O 1
ATOM 1672 N N . LEU B 1 119 ? 8.711 -1.349 -9.049 1.00 16.68 2208 LEU B N 1
ATOM 1673 C CA . LEU B 1 119 ? 8.571 -0.200 -9.965 1.00 19.76 2208 LEU B CA 1
ATOM 1674 C C . LEU B 1 119 ? 8.307 -0.673 -11.388 1.00 20.99 2208 LEU B C 1
ATOM 1675 O O . LEU B 1 119 ? 7.586 0.044 -12.102 1.00 26.56 2208 LEU B O 1
ATOM 1680 N N . ALA B 1 120 ? 8.795 -1.837 -11.811 1.00 21.02 2209 ALA B N 1
ATOM 1681 C CA . ALA B 1 120 ? 8.402 -2.473 -13.070 1.00 10.88 2209 ALA B CA 1
ATOM 1682 C C . ALA B 1 120 ? 6.884 -2.611 -13.138 1.00 16.14 2209 ALA B C 1
ATOM 1683 O O . ALA B 1 120 ? 6.242 -2.334 -14.146 1.00 31.77 2209 ALA B O 1
ATOM 1685 N N . GLN B 1 121 ? 6.276 -3.026 -12.038 1.00 17.33 2210 GLN B N 1
ATOM 1686 C CA . GLN B 1 121 ? 4.831 -3.064 -11.887 1.00 32.38 2210 GLN B CA 1
ATOM 1687 C C . GLN B 1 121 ? 4.178 -1.700 -12.115 1.00 32.07 2210 GLN B C 1
ATOM 1688 O O . GLN B 1 121 ? 3.276 -1.580 -12.936 1.00 33.92 2210 GLN B O 1
ATOM 1694 N N . GLN B 1 122 ? 4.652 -0.719 -11.355 1.00 26.09 2211 GLN B N 1
ATOM 1695 C CA . GLN B 1 122 ? 4.087 0.624 -11.405 1.00 21.80 2211 GLN B CA 1
ATOM 1696 C C . GLN B 1 122 ? 4.012 1.105 -12.843 1.00 14.23 2211 GLN B C 1
ATOM 1697 O O . GLN B 1 122 ? 3.071 1.740 -13.291 1.00 20.32 2211 GLN B O 1
ATOM 1711 N N . GLN B 1 124 ? 3.007 -0.191 -15.348 1.00 40.36 2213 GLN B N 1
ATOM 1712 C CA . GLN B 1 124 ? 1.891 -0.440 -16.287 1.00 49.94 2213 GLN B CA 1
ATOM 1713 C C . GLN B 1 124 ? 0.863 0.664 -16.074 1.00 31.13 2213 GLN B C 1
ATOM 1714 O O . GLN B 1 124 ? 0.106 1.005 -16.973 1.00 20.63 2213 GLN B O 1
ATOM 1720 N N . LYS B 1 125 ? 0.840 1.231 -14.870 1.00 20.20 2214 LYS B N 1
ATOM 1721 C CA . LYS B 1 125 ? -0.093 2.348 -14.699 1.00 25.57 2214 LYS B CA 1
ATOM 1722 C C . LYS B 1 125 ? 0.317 3.462 -15.661 1.00 19.54 2214 LYS B C 1
ATOM 1723 O O . LYS B 1 125 ? -0.516 4.177 -16.219 1.00 35.66 2214 LYS B O 1
ATOM 1729 N N . LEU B 1 126 ? 1.624 3.594 -15.871 1.00 18.96 2215 LEU B N 1
ATOM 1730 C CA . LEU B 1 126 ? 2.115 4.614 -16.798 1.00 23.61 2215 LEU B CA 1
ATOM 1731 C C . LEU B 1 126 ? 1.468 4.383 -18.174 1.00 24.82 2215 LEU B C 1
ATOM 1732 O O . LEU B 1 126 ? 0.829 5.286 -18.710 1.00 25.02 2215 LEU B O 1
ATOM 1737 N N . LEU B 1 127 ? 1.666 3.162 -18.681 1.00 13.54 2216 LEU B N 1
ATOM 1738 C CA . LEU B 1 127 ? 1.119 2.732 -19.964 1.00 21.50 2216 LEU B CA 1
ATOM 1739 C C . LEU B 1 127 ? -0.395 2.927 -19.968 1.00 25.32 2216 LEU B C 1
ATOM 1740 O O . LEU B 1 127 ? -1.014 3.216 -20.992 1.00 20.69 2216 LEU B O 1
ATOM 1745 N N . SER B 1 128 ? -1.033 2.766 -18.791 1.00 12.73 2217 SER B N 1
ATOM 1746 C CA . SER B 1 128 ? -2.496 2.842 -18.908 1.00 24.20 2217 SER B CA 1
ATOM 1747 C C . SER B 1 128 ? -2.881 4.294 -19.145 1.00 21.45 2217 SER B C 1
ATOM 1748 O O . SER B 1 128 ? -3.949 4.590 -19.662 1.00 32.56 2217 SER B O 1
ATOM 1751 N N . LEU B 1 129 ? -1.962 5.159 -18.733 1.00 19.53 2218 LEU B N 1
ATOM 1752 C CA . LEU B 1 129 ? -2.205 6.590 -18.729 1.00 19.85 2218 LEU B CA 1
ATOM 1753 C C . LEU B 1 129 ? -1.875 7.240 -20.056 1.00 28.28 2218 LEU B C 1
ATOM 1754 O O . LEU B 1 129 ? -2.061 8.440 -20.208 1.00 26.44 2218 LEU B O 1
ATOM 1767 N N . HIS B 1 131 ? -3.281 6.805 -23.239 1.00 58.21 2220 HIS B N 1
ATOM 1768 C CA . HIS B 1 131 ? -4.094 6.304 -24.354 1.00 60.96 2220 HIS B CA 1
ATOM 1769 C C . HIS B 1 131 ? -4.839 7.434 -25.055 1.00 70.57 2220 HIS B C 1
ATOM 1770 O O . HIS B 1 131 ? -5.926 7.767 -24.521 1.00 101.14 2220 HIS B O 1
#

Organism: Yersinia pestis (NCBI:txid632)

Radius of gyration: 20.98 Å; Cα contacts (8 Å, |Δi|>4): 316; chains: 2; bounding box: 36×35×75 Å

CATH classification: 1.20.120.260

Nearest PDB structures (foldseek):
  1hy5-assembly1_A  TM=1.005E+00  e=1.258E-15  Yersinia pestis
  1he1-assembly2_B  TM=9.153E-01  e=3.746E-04  Pseudomonas aeruginosa
  1he9-assembly1_A-2  TM=8.711E-01  e=6.631E-04  Pseudomonas aeruginosa
  1r4t-assembly1_A  TM=7.178E-01  e=3.557E-04  Pseudomonas aeruginosa
  5xjm-assembly1_A  TM=3.670E-01  e=8.399E+00  Homo sapiens

Foldseek 3Di:
DDPVVVLLVVCLVQLVVLVVLLVDAQVVLPCQPVLLDDCHSLVVNLVSLVSCVPPDDVLVVLSVCLQQDDQPHHGSNCSSDPPDPNPVVSVPPPRCGSSSVVVNVSSVSCVSVVD/DDPLVVLLVVLLVQLVVLVVLLVDAQVVLPCLQVLLDDSRSLVVNLVSLVCVCRPDDPLVVLSVVLQQDDQVNHGSSPSSHDPDDVNVVSVVPDRCGSSSVVSSVSSVSVVSNVVD

Secondary structure (DSSP, 8-state):
--HHHHHHHHHHHHTTT---GGG-----TTTHHHHTSTT-HHHHHHHHHHH-----HHHHHHHHHHHHSEETTEEGGGGG-SSSHHHHHHTTT---HHHHHHHHHHHH--HHHH-/--HHHHHHHHHHHHTTT--GGGG-----TTTHHHHTSTT-HHHHHHHHHHH-----HHHHHHHHHHHT-EETTEEGGGTT-SSSHHHHHHHT---THHHHHHHHHHHH--HHHH--

GO terms:
  GO:0050765 negative regulation of phagocytosis (P, IMP)
  GO:0141030 symbiont-mediated perturbation of host actin cytoskeleton via filamentous actin depolymerization (P, EXP)